Protein AF-B3WFY9-F1 (afdb_monomer)

Radius of gyration: 23.21 Å; Cα contacts (8 Å, |Δi|>4): 477; chains: 1; bounding box: 77×55×46 Å

Secondary structure (DSSP, 8-state):
-----SSSS-----------------GGG--TTTS-------TTSS--PPPEESS-S-HHHHTT--EEEEETTEEEEE---TT-PPPHHHHHHHHHHHHHHH-SGGGSS----TTBSEEEEEPTTEEE-SSSS-EEESSTT---EEEEEE-SSSEEEEEEEETTEEEEEEEEEE----STTS---TTS-TTS-HHHHHHHHHHHHHHHT-PSS-TT--TT-SEEEEEETTTTEEEEEEEETTTTEEEEEEE-TTT--EEEEE-TTGGG-S-BS-HHHHHHHTPPB-PPPPPPHHHHHHHHHHHHHHHT--SHHHHHHHHHHHHHHHTT-------

Organism: Caenorhabditis elegans (NCBI:txid6239)

pLDDT: mean 76.23, std 18.25, range [28.12, 96.38]

Structure (mmCIF, N/CA/C/O backbone):
data_AF-B3WFY9-F1
#
_entry.id   AF-B3WFY9-F1
#
loop_
_atom_site.group_PDB
_atom_site.id
_atom_site.type_symbol
_atom_site.label_atom_id
_atom_site.label_alt_id
_atom_site.label_comp_id
_atom_site.label_asym_id
_atom_site.label_entity_id
_atom_site.label_seq_id
_atom_site.pdbx_PDB_ins_code
_atom_site.Cartn_x
_atom_site.Cartn_y
_atom_site.Cartn_z
_atom_site.occupancy
_atom_site.B_iso_or_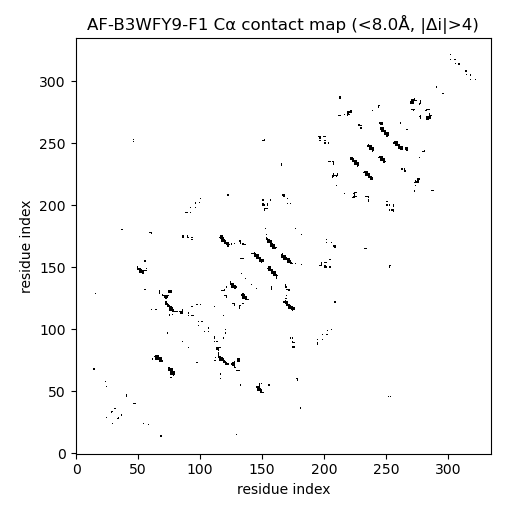equiv
_atom_site.auth_seq_id
_atom_site.auth_comp_id
_atom_site.auth_asym_id
_atom_site.auth_atom_id
_atom_site.pdbx_PDB_model_num
ATOM 1 N N . MET A 1 1 ? -26.262 4.291 -25.545 1.00 36.12 1 MET A N 1
ATOM 2 C CA . MET A 1 1 ? -25.121 3.423 -25.171 1.00 36.12 1 MET A CA 1
ATOM 3 C C . MET A 1 1 ? -23.844 4.271 -25.084 1.00 36.12 1 MET A C 1
ATOM 5 O O . MET A 1 1 ? -22.804 3.889 -25.598 1.00 36.12 1 MET A O 1
ATOM 9 N N . PHE A 1 2 ? -23.958 5.460 -24.477 1.00 28.12 2 PHE A N 1
ATOM 10 C CA . PHE A 1 2 ? -22.947 6.517 -24.453 1.00 28.12 2 PHE A CA 1
ATOM 11 C C . PHE A 1 2 ? -22.601 6.802 -22.991 1.00 28.12 2 PHE A C 1
ATOM 13 O O . PHE A 1 2 ? -23.249 7.613 -22.347 1.00 28.12 2 PHE A O 1
ATOM 20 N N . ALA A 1 3 ? -21.613 6.091 -22.471 1.00 33.78 3 ALA A N 1
ATOM 21 C CA . ALA A 1 3 ? -20.898 6.459 -21.259 1.00 33.78 3 ALA A CA 1
ATOM 22 C C . ALA A 1 3 ? -19.424 6.349 -21.642 1.00 33.78 3 ALA A C 1
ATOM 24 O O . ALA A 1 3 ? -18.921 5.236 -21.690 1.00 33.78 3 ALA A O 1
ATOM 25 N N . ASN A 1 4 ? -18.817 7.445 -22.122 1.00 35.72 4 ASN A N 1
ATOM 26 C CA . ASN A 1 4 ? -17.358 7.574 -22.326 1.00 35.72 4 ASN A CA 1
ATOM 27 C C . ASN A 1 4 ? -16.917 8.970 -22.827 1.00 35.72 4 ASN A C 1
ATOM 29 O O . ASN A 1 4 ? -15.974 9.086 -23.604 1.00 35.72 4 ASN A O 1
ATOM 33 N N . ILE A 1 5 ? -17.576 10.056 -22.404 1.00 36.31 5 ILE A N 1
ATOM 34 C CA . ILE A 1 5 ? -17.112 11.427 -22.707 1.00 36.31 5 ILE A CA 1
ATOM 35 C C . ILE A 1 5 ? -17.068 12.254 -21.419 1.00 36.31 5 ILE A C 1
ATOM 37 O O . ILE A 1 5 ? -17.664 13.309 -21.341 1.00 36.31 5 ILE A O 1
ATOM 41 N N . PHE A 1 6 ? -16.390 11.765 -20.381 1.00 37.00 6 PHE A N 1
ATOM 42 C CA . PHE A 1 6 ? -16.008 12.584 -19.222 1.00 37.00 6 PHE A CA 1
ATOM 43 C C . PHE A 1 6 ? -14.716 12.032 -18.614 1.00 37.00 6 PHE A C 1
ATOM 45 O O . PHE A 1 6 ? -14.731 11.429 -17.556 1.00 37.00 6 PHE A O 1
ATOM 52 N N . CYS A 1 7 ? -13.590 12.183 -19.322 1.00 38.31 7 CYS A N 1
ATOM 53 C CA . CYS A 1 7 ? -12.258 11.992 -18.719 1.00 38.31 7 CYS A CA 1
ATOM 54 C C . CYS A 1 7 ? -11.122 12.777 -19.405 1.00 38.31 7 CYS A C 1
ATOM 56 O O . CYS A 1 7 ? -9.962 12.572 -19.072 1.00 38.31 7 CYS A O 1
ATOM 58 N N . LEU A 1 8 ? -11.399 13.678 -20.362 1.00 36.19 8 LEU A N 1
ATOM 59 C CA . LEU A 1 8 ? -10.331 14.257 -21.198 1.00 36.19 8 LEU A CA 1
ATOM 60 C C . LEU A 1 8 ? -9.885 15.691 -20.871 1.00 36.19 8 LEU A C 1
ATOM 62 O O . LEU A 1 8 ? -8.912 16.137 -21.468 1.00 36.19 8 LEU A O 1
ATOM 66 N N . ASN A 1 9 ? -10.485 16.401 -19.906 1.00 35.44 9 ASN A N 1
ATOM 67 C CA . ASN A 1 9 ? -10.152 17.822 -19.681 1.00 35.44 9 ASN A CA 1
ATOM 68 C C . ASN A 1 9 ? -9.496 18.178 -18.333 1.00 35.44 9 ASN A C 1
ATOM 70 O O . ASN A 1 9 ? -9.193 19.348 -18.109 1.00 35.44 9 ASN A O 1
ATOM 74 N N . ALA A 1 10 ? -9.160 17.208 -17.476 1.00 40.28 10 ALA A N 1
ATOM 75 C CA . ALA A 1 10 ? -8.390 17.468 -16.249 1.00 40.28 10 ALA A CA 1
ATOM 76 C C . ALA A 1 10 ? -6.857 17.368 -16.436 1.00 40.28 10 ALA A C 1
ATOM 78 O O . ALA A 1 10 ? -6.104 17.355 -15.466 1.00 40.28 10 ALA A O 1
ATOM 79 N N . LEU A 1 11 ? -6.360 17.377 -17.682 1.00 39.94 11 LEU A N 1
ATOM 80 C CA . LEU A 1 11 ? -4.930 17.444 -18.014 1.00 39.94 11 LEU A CA 1
ATOM 81 C C . LEU A 1 11 ? -4.361 18.864 -17.822 1.00 39.94 11 LEU A C 1
ATOM 83 O O . LEU A 1 11 ? -3.716 19.427 -18.707 1.00 39.94 11 LEU A O 1
ATOM 87 N N . ARG A 1 12 ? -4.542 19.465 -16.641 1.00 41.78 12 ARG A N 1
ATOM 88 C CA . ARG A 1 12 ? -3.577 20.470 -16.187 1.00 41.78 12 ARG A CA 1
ATOM 89 C C . ARG A 1 12 ? -2.361 19.693 -15.713 1.00 41.78 12 ARG A C 1
ATOM 91 O O . ARG A 1 12 ? -2.287 19.298 -14.555 1.00 41.78 12 ARG A O 1
ATOM 98 N N . ASN A 1 13 ? -1.406 19.496 -16.622 1.00 41.59 13 ASN A N 1
ATOM 99 C CA . ASN A 1 13 ? -0.028 19.202 -16.255 1.00 41.59 13 ASN A CA 1
ATOM 100 C C . ASN A 1 13 ? 0.395 20.255 -15.225 1.00 41.59 13 ASN A C 1
ATOM 102 O O . ASN A 1 13 ? 0.769 21.373 -15.583 1.00 41.59 13 ASN A O 1
ATOM 106 N N . ARG A 1 14 ? 0.321 19.920 -13.935 1.00 45.03 14 ARG A N 1
ATOM 107 C CA . ARG A 1 14 ? 1.079 20.621 -12.907 1.00 45.03 14 ARG A CA 1
ATOM 108 C C . ARG A 1 14 ? 2.534 20.239 -13.150 1.00 45.03 14 ARG A C 1
ATOM 110 O O . ARG A 1 14 ? 3.086 19.391 -12.463 1.00 45.03 14 ARG A O 1
ATOM 117 N N . SER A 1 15 ? 3.163 20.839 -14.160 1.00 42.78 15 SER A N 1
ATOM 118 C CA . SER A 1 15 ? 4.618 20.906 -14.204 1.00 42.78 15 SER A CA 1
ATOM 119 C C . SER A 1 15 ? 5.026 21.900 -13.121 1.00 42.78 15 SER A C 1
ATOM 121 O O . SER A 1 15 ? 5.313 23.063 -13.404 1.00 42.78 15 SER A O 1
ATOM 123 N N . SER A 1 16 ? 4.966 21.487 -11.855 1.00 46.44 16 SER A N 1
ATOM 124 C CA . SER A 1 16 ? 5.662 22.220 -10.812 1.00 46.44 16 SER A CA 1
ATOM 125 C C . SER A 1 16 ? 7.148 22.016 -11.080 1.00 46.44 16 SER A C 1
ATOM 127 O O . SER A 1 16 ? 7.750 21.032 -10.659 1.00 46.44 16 SER A O 1
ATOM 129 N N . THR A 1 17 ? 7.753 22.948 -11.813 1.00 43.66 17 THR A N 1
ATOM 130 C CA . THR A 1 17 ? 9.192 23.205 -11.740 1.00 43.66 17 THR A CA 1
ATOM 131 C C . THR A 1 17 ? 9.470 23.815 -10.368 1.00 43.66 17 THR A C 1
ATOM 133 O O . THR A 1 17 ? 9.765 24.999 -10.236 1.00 43.66 17 THR A O 1
ATOM 136 N N . THR A 1 18 ? 9.235 23.048 -9.311 1.00 46.50 18 THR A N 1
ATOM 137 C CA . THR A 1 18 ? 9.684 23.391 -7.973 1.00 46.50 18 THR A CA 1
ATOM 138 C C . THR A 1 18 ? 11.017 22.697 -7.803 1.00 46.50 18 THR A C 1
ATOM 140 O O . THR A 1 18 ? 11.055 21.490 -7.583 1.00 46.50 18 THR A O 1
ATOM 143 N N . ASP A 1 19 ? 12.094 23.481 -7.876 1.00 45.09 19 ASP A N 1
ATOM 144 C CA . ASP A 1 19 ? 13.475 23.140 -7.491 1.00 45.09 19 ASP A CA 1
ATOM 145 C C . ASP A 1 19 ? 13.615 22.752 -6.001 1.00 45.09 19 ASP A C 1
ATOM 147 O O . ASP A 1 19 ? 14.680 22.873 -5.395 1.00 45.09 19 ASP A O 1
ATOM 151 N N . ALA A 1 20 ? 12.546 22.271 -5.371 1.00 46.03 20 ALA A N 1
ATOM 152 C CA . ALA A 1 20 ? 12.615 21.623 -4.082 1.00 46.03 20 ALA A CA 1
ATOM 153 C C . ALA A 1 20 ? 13.083 20.186 -4.324 1.00 46.03 20 ALA A C 1
ATOM 155 O O . ALA A 1 20 ? 12.296 19.241 -4.299 1.00 46.03 20 ALA A O 1
ATOM 156 N N . LEU A 1 21 ? 14.389 20.030 -4.574 1.00 47.47 21 LEU A N 1
ATOM 157 C CA . LEU A 1 21 ? 15.048 18.760 -4.298 1.00 47.47 21 LEU A CA 1
ATOM 158 C C . LEU A 1 21 ? 14.614 18.341 -2.893 1.00 47.47 21 LEU A C 1
ATOM 160 O O . LEU A 1 21 ? 14.612 19.183 -1.986 1.00 47.47 21 LEU A O 1
ATOM 164 N N . PRO A 1 22 ? 14.165 17.093 -2.725 1.00 48.94 22 PRO A N 1
ATOM 165 C CA . PRO A 1 22 ? 13.423 16.741 -1.539 1.00 48.94 22 PRO A CA 1
ATOM 166 C C . PRO A 1 22 ? 14.339 16.932 -0.307 1.00 48.94 22 PRO A C 1
ATOM 168 O O . PRO A 1 22 ? 15.566 16.945 -0.410 1.00 48.94 22 PRO A O 1
ATOM 171 N N . TYR A 1 23 ? 13.740 17.135 0.866 1.00 55.09 23 TYR A N 1
ATOM 172 C CA . TYR A 1 23 ? 14.432 17.287 2.152 1.00 55.09 23 TYR A CA 1
ATOM 173 C C . TYR A 1 23 ? 15.463 16.164 2.370 1.00 55.09 23 TYR A C 1
ATOM 175 O O . TYR A 1 23 ? 15.071 15.027 2.640 1.00 55.09 23 TYR A O 1
ATOM 183 N N . GLU A 1 24 ? 16.773 16.437 2.286 1.00 57.31 24 GLU A N 1
ATOM 184 C CA . GLU A 1 24 ? 17.739 15.460 2.802 1.00 57.31 24 GLU A CA 1
ATOM 185 C C . GLU A 1 24 ? 17.353 15.153 4.257 1.00 57.31 24 GLU A C 1
ATOM 187 O O . GLU A 1 24 ? 17.033 16.086 5.008 1.00 57.31 24 GLU A O 1
ATOM 192 N N . PRO A 1 25 ? 17.319 13.870 4.669 1.00 54.41 25 PRO A N 1
ATOM 193 C CA . PRO A 1 25 ? 17.009 13.553 6.051 1.00 54.41 25 PRO A CA 1
ATOM 194 C C . PRO A 1 25 ? 17.988 14.329 6.943 1.00 54.41 25 PRO A C 1
ATOM 196 O O . PRO A 1 25 ? 19.167 14.426 6.585 1.00 54.41 25 PRO A O 1
ATOM 199 N N . PRO A 1 26 ? 17.534 14.887 8.081 1.00 53.31 26 PRO A N 1
ATOM 200 C CA . PRO A 1 26 ? 18.401 15.615 8.997 1.00 53.31 26 PRO A CA 1
ATOM 201 C C . PRO A 1 26 ? 19.708 14.851 9.212 1.00 53.31 26 PRO A C 1
ATOM 203 O O . PRO A 1 26 ? 19.678 13.643 9.452 1.00 53.31 26 PRO A O 1
ATOM 206 N N . VAL A 1 27 ? 20.852 15.535 9.113 1.00 54.28 27 VAL A N 1
ATOM 207 C CA . VAL A 1 27 ? 22.190 14.914 9.185 1.00 54.28 27 VAL A CA 1
ATOM 208 C C . VAL A 1 27 ? 22.332 14.022 10.428 1.00 54.28 27 VAL A C 1
ATOM 210 O O . VAL A 1 27 ? 22.946 12.960 10.359 1.00 54.28 27 VAL A O 1
ATOM 213 N N . GLU A 1 28 ? 21.674 14.382 11.532 1.00 46.97 28 GLU A N 1
ATOM 214 C CA . GLU A 1 28 ? 21.627 13.605 12.778 1.00 46.97 28 GLU A CA 1
ATOM 215 C C . GLU A 1 28 ? 20.960 12.223 12.631 1.00 46.97 28 GLU A C 1
ATOM 217 O O . GLU A 1 28 ? 21.355 11.264 13.294 1.00 46.97 28 GLU A O 1
ATOM 222 N N . LEU A 1 29 ? 19.992 12.088 11.722 1.00 43.03 29 LEU A N 1
ATOM 223 C CA . LEU A 1 29 ? 19.344 10.823 11.372 1.00 43.03 29 LEU A CA 1
ATOM 224 C C . LEU A 1 29 ? 20.080 10.075 10.260 1.00 43.03 29 LEU A C 1
ATOM 226 O O . LEU A 1 29 ? 19.827 8.890 10.092 1.00 43.03 29 LEU A O 1
ATOM 230 N N . SER A 1 30 ? 20.986 10.732 9.525 1.00 36.72 30 SER A N 1
ATOM 231 C CA . SER A 1 30 ? 21.800 10.133 8.453 1.00 36.72 30 SER A CA 1
ATOM 232 C C . SER A 1 30 ? 22.951 9.259 8.956 1.00 36.72 30 SER A C 1
ATOM 234 O O . SER A 1 30 ? 23.685 8.685 8.146 1.00 36.72 30 SER A O 1
ATOM 236 N N . ASN A 1 31 ? 23.121 9.133 10.280 1.00 38.34 31 ASN A N 1
ATOM 237 C CA . ASN A 1 31 ? 24.009 8.128 10.845 1.00 38.34 31 ASN A CA 1
ATOM 238 C C . ASN A 1 31 ? 23.591 6.777 10.262 1.00 38.34 31 ASN A C 1
ATOM 240 O O . ASN A 1 31 ? 22.574 6.203 10.639 1.00 38.34 31 ASN A O 1
ATOM 244 N N . LYS A 1 32 ? 24.392 6.272 9.320 1.00 42.69 32 LYS A N 1
ATOM 245 C CA . LYS A 1 32 ? 24.146 5.051 8.534 1.00 42.69 32 LYS A CA 1
ATOM 246 C C . LYS A 1 32 ? 23.865 3.807 9.391 1.00 42.69 32 LYS A C 1
ATOM 248 O O . LYS A 1 32 ? 23.471 2.773 8.869 1.00 42.69 32 LYS A O 1
ATOM 253 N N . ALA A 1 33 ? 24.104 3.894 10.699 1.00 36.50 33 ALA A N 1
ATOM 254 C CA . ALA A 1 33 ? 23.760 2.879 11.681 1.00 36.50 33 ALA A CA 1
ATOM 255 C C . ALA A 1 33 ? 22.279 2.918 12.124 1.00 36.50 33 ALA A C 1
ATOM 257 O O . ALA A 1 33 ? 21.711 1.857 12.367 1.00 36.50 33 ALA A O 1
ATOM 258 N N . SER A 1 34 ? 21.650 4.099 12.235 1.00 37.12 34 SER A N 1
ATOM 259 C CA . SER A 1 34 ? 20.241 4.251 12.644 1.00 37.12 34 SER A CA 1
ATOM 260 C C . SER A 1 34 ? 19.276 4.212 11.462 1.00 37.12 34 SER A C 1
ATOM 262 O O . SER A 1 34 ? 18.177 3.669 11.596 1.00 37.12 34 SER A O 1
ATOM 264 N N . GLN A 1 35 ? 19.704 4.679 10.282 1.00 39.03 35 GLN A N 1
ATOM 265 C CA . GLN A 1 35 ? 19.072 4.294 9.018 1.00 39.03 35 GLN A CA 1
ATOM 266 C C . GLN A 1 35 ? 19.515 2.877 8.728 1.00 39.03 35 GLN A C 1
ATOM 268 O O . GLN A 1 35 ? 20.416 2.680 7.922 1.00 39.03 35 GLN A O 1
ATOM 273 N N . THR A 1 36 ? 18.956 1.939 9.504 1.00 36.69 36 THR A N 1
ATOM 274 C CA . THR A 1 36 ? 19.092 0.484 9.419 1.00 36.69 36 THR A CA 1
ATOM 275 C C . THR A 1 36 ? 19.863 0.166 8.159 1.00 36.69 36 THR A C 1
ATOM 277 O O . THR A 1 36 ? 19.272 0.233 7.091 1.00 36.69 36 THR A O 1
ATOM 280 N N . GLN A 1 37 ? 21.152 -0.177 8.194 1.00 35.41 37 GLN A N 1
ATOM 281 C CA . GLN A 1 37 ? 21.604 -1.076 7.136 1.00 35.41 37 GLN A CA 1
ATOM 282 C C . GLN A 1 37 ? 20.505 -2.139 7.071 1.00 35.41 37 GLN A C 1
ATOM 284 O O . GLN A 1 37 ? 19.960 -2.513 8.123 1.00 35.41 37 GLN A O 1
ATOM 289 N N . ILE A 1 38 ? 20.094 -2.587 5.888 1.00 39.50 38 ILE A N 1
ATOM 290 C CA . ILE A 1 38 ? 19.457 -3.894 5.871 1.00 39.50 38 ILE A CA 1
ATOM 291 C C . ILE A 1 38 ? 20.606 -4.827 6.290 1.00 39.50 38 ILE A C 1
ATOM 293 O O . ILE A 1 38 ? 21.222 -5.487 5.465 1.00 39.50 38 ILE A O 1
ATOM 297 N N . ILE A 1 39 ? 20.959 -4.834 7.588 1.00 36.03 39 ILE A N 1
ATOM 298 C CA . ILE A 1 39 ? 21.399 -6.004 8.301 1.00 36.03 39 ILE A CA 1
ATOM 299 C C . ILE A 1 39 ? 20.206 -6.871 8.018 1.00 36.03 39 ILE A C 1
ATOM 301 O O . ILE A 1 39 ? 19.168 -6.726 8.660 1.00 36.03 39 ILE A O 1
ATOM 305 N N . MET A 1 40 ? 20.293 -7.590 6.899 1.00 40.41 40 MET A N 1
ATOM 306 C CA . MET A 1 40 ? 19.345 -8.599 6.516 1.00 40.41 40 MET A CA 1
ATOM 307 C C . MET A 1 40 ? 19.146 -9.349 7.798 1.00 40.41 40 MET A C 1
ATOM 309 O O . MET A 1 40 ? 20.100 -9.955 8.292 1.00 40.41 40 MET A O 1
ATOM 313 N N . ILE A 1 41 ? 17.970 -9.110 8.380 1.00 40.69 41 ILE A N 1
ATOM 314 C CA . ILE A 1 41 ? 17.598 -9.507 9.726 1.00 40.69 41 ILE A CA 1
ATOM 315 C C . ILE A 1 41 ? 18.167 -10.897 9.871 1.00 40.69 41 ILE A C 1
ATOM 317 O O . ILE A 1 41 ? 17.870 -11.734 9.010 1.00 40.69 41 ILE A O 1
ATOM 321 N N . ASN A 1 42 ? 19.132 -11.047 10.786 1.00 40.56 42 ASN A N 1
ATOM 322 C CA . ASN A 1 42 ? 20.036 -12.194 10.833 1.00 40.56 42 ASN A CA 1
ATOM 323 C C . ASN A 1 42 ? 19.259 -13.466 10.465 1.00 40.56 42 ASN A C 1
ATOM 325 O O . ASN A 1 42 ? 18.160 -13.650 10.978 1.00 40.56 42 ASN A O 1
ATOM 329 N N . ALA A 1 43 ? 19.764 -14.290 9.539 1.00 45.19 43 ALA A N 1
ATOM 330 C CA . ALA A 1 43 ? 19.019 -15.416 8.958 1.00 45.19 43 ALA A CA 1
ATOM 331 C C . ALA A 1 43 ? 18.376 -16.352 9.991 1.00 45.19 43 ALA A C 1
ATOM 333 O O . ALA A 1 43 ? 17.388 -17.014 9.692 1.00 45.19 43 ALA A O 1
ATOM 334 N N . GLU A 1 44 ? 18.925 -16.360 11.199 1.00 53.03 44 GLU A N 1
ATOM 335 C CA . GLU A 1 44 ? 18.485 -17.149 12.340 1.00 53.03 44 GLU A CA 1
ATOM 336 C C . GLU A 1 44 ? 17.290 -16.553 13.102 1.00 53.03 44 GLU A C 1
ATOM 338 O O . GLU A 1 44 ? 16.645 -17.261 13.873 1.00 53.03 44 GLU A O 1
ATOM 343 N N . LYS A 1 45 ? 16.976 -15.264 12.926 1.00 49.59 45 LYS A N 1
ATOM 344 C CA . LYS A 1 45 ? 15.883 -14.614 13.649 1.00 49.59 45 LYS A CA 1
ATOM 345 C C . LYS A 1 45 ? 14.551 -14.789 12.911 1.00 49.59 45 LYS A C 1
ATOM 347 O O . LYS A 1 45 ? 14.453 -14.433 11.733 1.00 49.59 45 LYS A O 1
ATOM 352 N N . PRO A 1 46 ? 13.504 -15.289 13.590 1.00 54.41 46 PRO A N 1
ATOM 353 C CA . PRO A 1 46 ? 12.171 -15.368 13.017 1.00 54.41 46 PRO A CA 1
ATOM 354 C C . PRO A 1 46 ? 11.627 -13.945 12.857 1.00 54.41 46 PRO A C 1
ATOM 356 O O . PRO A 1 46 ? 11.283 -13.338 13.856 1.00 54.41 46 PRO A O 1
ATOM 359 N N . HIS A 1 47 ? 11.599 -13.449 11.613 1.00 57.66 47 HIS A N 1
ATOM 360 C CA . HIS A 1 47 ? 10.905 -12.239 11.132 1.00 57.66 47 HIS A CA 1
ATOM 361 C C . HIS A 1 47 ? 11.068 -10.961 11.991 1.00 57.66 47 HIS A C 1
ATOM 363 O O . HIS A 1 47 ? 10.563 -10.869 13.103 1.00 57.66 47 HIS A O 1
ATOM 369 N N . GLU A 1 48 ? 11.710 -9.919 11.454 1.00 59.22 48 GLU A N 1
ATOM 370 C CA . GLU A 1 48 ? 11.586 -8.567 12.024 1.00 59.22 48 GLU A CA 1
ATOM 371 C C . GLU A 1 48 ? 10.767 -7.712 11.040 1.00 59.22 48 GLU A C 1
ATOM 373 O O . GLU A 1 48 ? 11.118 -7.586 9.864 1.00 59.22 48 GLU A O 1
ATOM 378 N N . GLU A 1 49 ? 9.647 -7.154 11.511 1.00 67.19 49 GLU A N 1
ATOM 379 C CA . GLU A 1 49 ? 8.942 -6.078 10.808 1.00 67.19 49 GLU A CA 1
ATOM 380 C C . GLU A 1 49 ? 9.908 -4.901 10.616 1.00 67.19 49 GLU A C 1
ATOM 382 O O . GLU A 1 49 ? 10.698 -4.575 11.510 1.00 67.19 49 GLU A O 1
ATOM 387 N N . HIS A 1 50 ? 9.863 -4.248 9.453 1.00 73.38 50 HIS A N 1
ATOM 388 C CA . HIS A 1 50 ? 10.645 -3.032 9.274 1.00 73.38 50 HIS A CA 1
ATOM 389 C C . HIS A 1 50 ? 10.091 -1.926 10.182 1.00 73.38 50 HIS A C 1
ATOM 391 O O . HIS A 1 50 ? 8.879 -1.814 10.367 1.00 73.38 50 HIS A O 1
ATOM 397 N N . PRO A 1 51 ? 10.953 -1.078 10.763 1.00 78.31 51 PRO A N 1
ATOM 398 C CA . PRO A 1 51 ? 10.476 0.029 11.572 1.00 78.31 51 PRO A CA 1
ATOM 399 C C . PRO A 1 51 ? 9.711 1.036 10.705 1.00 78.31 51 PRO A C 1
ATOM 401 O O . PRO A 1 51 ? 10.058 1.273 9.545 1.00 78.31 51 PRO A O 1
ATOM 404 N N . VAL A 1 52 ? 8.703 1.675 11.297 1.00 82.81 52 VAL A N 1
ATOM 405 C CA . VAL A 1 52 ? 8.059 2.854 10.709 1.00 82.81 52 VAL A CA 1
ATOM 406 C C . VAL A 1 52 ? 9.036 4.028 10.782 1.00 82.81 52 VAL A C 1
ATOM 408 O O . VAL A 1 52 ? 9.588 4.329 11.841 1.00 82.81 52 VAL A O 1
ATOM 411 N N . LEU A 1 53 ? 9.258 4.685 9.647 1.00 86.19 53 LEU A N 1
ATOM 412 C CA . LEU A 1 53 ? 10.209 5.777 9.471 1.00 86.19 53 LEU A CA 1
ATOM 413 C C . LEU A 1 53 ? 9.487 7.121 9.338 1.00 86.19 53 LEU A C 1
ATOM 415 O O . LEU A 1 53 ? 8.367 7.199 8.831 1.00 86.19 53 LEU A O 1
ATOM 419 N N . GLY A 1 54 ? 10.166 8.195 9.744 1.00 82.06 54 GLY A N 1
ATOM 420 C CA . GLY A 1 54 ? 9.716 9.575 9.518 1.00 82.06 54 GLY A CA 1
ATOM 421 C C . GLY A 1 54 ? 10.081 10.141 8.139 1.00 82.06 54 GLY A C 1
ATOM 422 O O . GLY A 1 54 ? 9.709 11.267 7.835 1.00 82.06 54 GLY A O 1
ATOM 423 N N . TYR A 1 55 ? 10.821 9.394 7.314 1.00 83.12 55 TYR A N 1
ATOM 424 C CA . TYR A 1 55 ? 11.242 9.794 5.966 1.00 83.12 55 TYR A CA 1
ATOM 425 C C . TYR A 1 55 ? 11.316 8.576 5.025 1.00 83.12 55 TYR A C 1
ATOM 427 O O . TYR A 1 55 ? 11.491 7.447 5.506 1.00 83.12 55 TYR A O 1
ATOM 435 N N . PRO A 1 56 ? 11.198 8.776 3.696 1.00 83.62 56 PRO A N 1
ATOM 436 C CA . PRO A 1 56 ? 11.335 7.705 2.717 1.00 83.62 56 PRO A CA 1
ATOM 437 C C . PRO A 1 56 ? 12.723 7.083 2.769 1.00 83.62 56 PRO A C 1
ATOM 439 O O . PRO A 1 56 ? 13.727 7.766 2.974 1.00 83.62 56 PRO A O 1
ATOM 442 N N . ARG A 1 57 ? 12.799 5.775 2.533 1.00 77.75 57 ARG A N 1
ATOM 443 C CA . ARG A 1 57 ? 14.069 5.055 2.655 1.00 77.75 57 ARG A CA 1
ATOM 444 C C . ARG A 1 57 ? 14.924 5.159 1.397 1.00 77.75 57 ARG A C 1
ATOM 446 O O . ARG A 1 57 ? 16.144 5.240 1.475 1.00 77.75 57 ARG A O 1
ATOM 453 N N . PHE A 1 58 ? 14.293 5.191 0.231 1.00 78.12 58 PHE A N 1
ATOM 454 C CA . PHE A 1 58 ? 14.970 5.107 -1.062 1.00 78.12 58 PHE A CA 1
ATOM 455 C C . PHE A 1 58 ? 15.491 6.451 -1.574 1.00 78.12 58 PHE A C 1
ATOM 457 O O . PHE A 1 58 ? 15.461 6.747 -2.770 1.00 78.12 58 PHE A O 1
ATOM 464 N N . TRP A 1 59 ? 16.009 7.266 -0.662 1.00 70.69 59 TRP A N 1
ATOM 465 C CA . TRP A 1 59 ? 16.550 8.576 -0.980 1.00 70.69 59 TRP A CA 1
ATOM 466 C C . TRP A 1 59 ? 17.622 8.580 -2.075 1.00 70.69 59 TRP A C 1
ATOM 468 O O . TRP A 1 59 ? 17.559 9.430 -2.965 1.00 70.69 59 TRP A O 1
ATOM 478 N N . PRO A 1 60 ? 18.585 7.634 -2.092 1.00 72.69 60 PRO A N 1
ATOM 479 C CA . PRO A 1 60 ? 19.600 7.619 -3.140 1.00 72.69 60 PRO A CA 1
ATOM 480 C C . PRO A 1 60 ? 19.000 7.435 -4.538 1.00 72.69 60 PRO A C 1
ATOM 482 O O . PRO A 1 60 ? 19.525 7.983 -5.501 1.00 72.69 60 PRO A O 1
ATOM 485 N N . ILE A 1 61 ? 17.879 6.714 -4.650 1.00 71.69 61 ILE A N 1
ATOM 486 C CA . ILE A 1 61 ? 17.169 6.530 -5.921 1.00 71.69 61 ILE A CA 1
ATOM 487 C C . ILE A 1 61 ? 16.490 7.838 -6.326 1.00 71.69 61 ILE A C 1
ATOM 489 O O . ILE A 1 61 ? 16.609 8.241 -7.482 1.00 71.69 61 ILE A O 1
ATOM 493 N N . LEU A 1 62 ? 15.878 8.557 -5.379 1.00 73.88 62 LEU A N 1
ATOM 494 C CA . LEU A 1 62 ? 15.318 9.889 -5.633 1.00 73.88 62 LEU A CA 1
ATOM 495 C C . LEU A 1 62 ? 16.371 10.885 -6.118 1.00 73.88 62 LEU A C 1
ATOM 497 O O . LEU A 1 62 ? 16.082 11.674 -7.006 1.00 73.88 62 LEU A O 1
ATOM 501 N N . LYS A 1 63 ? 17.616 10.800 -5.631 1.00 78.31 63 LYS A N 1
A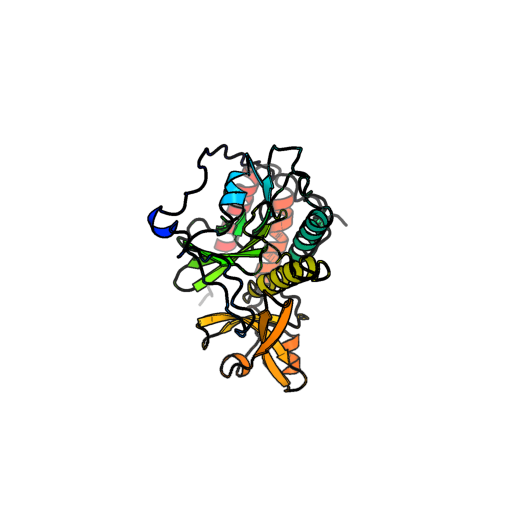TOM 502 C CA . LYS A 1 63 ? 18.722 11.629 -6.147 1.00 78.31 63 LYS A CA 1
ATOM 503 C C . LYS A 1 63 ? 19.048 11.371 -7.622 1.00 78.31 63 LYS A C 1
ATOM 505 O O . LYS A 1 63 ? 19.663 12.219 -8.258 1.00 78.31 63 LYS A O 1
ATOM 510 N N . THR A 1 64 ? 18.678 10.208 -8.164 1.00 80.88 64 THR A N 1
ATOM 511 C CA . THR A 1 64 ? 18.844 9.895 -9.596 1.00 80.88 64 THR A CA 1
ATOM 512 C C . THR A 1 64 ? 17.643 10.300 -10.450 1.00 80.88 64 THR A C 1
ATOM 514 O O . THR A 1 64 ? 17.738 10.282 -11.683 1.00 80.88 64 THR A O 1
ATOM 517 N N . ALA A 1 65 ? 16.520 10.649 -9.811 1.00 86.69 65 ALA A N 1
ATOM 518 C CA . ALA A 1 65 ? 15.363 11.198 -10.492 1.00 86.69 65 ALA A CA 1
ATOM 519 C C . ALA A 1 65 ? 15.687 12.619 -10.957 1.00 86.69 65 ALA A C 1
ATOM 521 O O . ALA A 1 65 ? 16.130 13.456 -10.177 1.00 86.69 65 ALA A O 1
ATOM 522 N N . THR A 1 66 ? 15.459 12.887 -12.234 1.00 87.12 66 THR A N 1
ATOM 523 C CA . THR A 1 66 ? 15.611 14.220 -12.827 1.00 87.12 66 THR A CA 1
ATOM 524 C C . THR A 1 66 ? 14.263 14.884 -13.066 1.00 87.12 66 THR A C 1
ATOM 526 O O . THR A 1 66 ? 14.189 16.100 -13.207 1.00 87.12 66 THR A O 1
ATOM 529 N N . ARG A 1 67 ? 13.183 14.095 -13.120 1.00 91.44 67 ARG A N 1
ATOM 530 C CA . ARG A 1 67 ? 11.837 14.586 -13.401 1.00 91.44 67 ARG A CA 1
ATOM 531 C C . ARG A 1 67 ? 10.786 13.772 -12.661 1.00 91.44 67 ARG A C 1
ATOM 533 O O . ARG A 1 67 ? 10.825 12.544 -12.697 1.00 91.44 67 ARG A O 1
ATOM 540 N N . TRP A 1 68 ? 9.802 14.462 -12.101 1.00 92.94 68 TRP A N 1
ATOM 541 C CA . TRP A 1 68 ? 8.564 13.877 -11.600 1.00 92.94 68 TRP A CA 1
ATOM 542 C C . TRP A 1 68 ? 7.436 14.062 -12.619 1.00 92.94 68 TRP A C 1
ATOM 544 O O . TRP A 1 68 ? 7.334 15.108 -13.263 1.00 92.94 68 TRP A O 1
ATOM 554 N N . MET A 1 69 ? 6.599 13.041 -12.788 1.00 92.06 69 MET A N 1
ATOM 555 C CA . MET A 1 69 ? 5.365 13.118 -13.569 1.00 92.06 69 MET A CA 1
ATOM 556 C C . MET A 1 69 ? 4.237 12.476 -12.780 1.00 92.06 69 MET A C 1
ATOM 558 O O . MET A 1 69 ? 4.350 11.312 -12.416 1.00 92.06 69 MET A O 1
ATOM 562 N N . ALA A 1 70 ? 3.152 13.207 -12.559 1.00 91.75 70 ALA A N 1
ATOM 563 C CA . ALA A 1 70 ? 1.961 12.707 -11.888 1.00 91.75 70 ALA A CA 1
ATOM 564 C C . ALA A 1 70 ? 0.721 12.912 -12.759 1.00 91.75 70 ALA A C 1
ATOM 566 O O . ALA A 1 70 ? 0.566 13.931 -13.431 1.00 91.75 70 ALA A O 1
ATOM 567 N N . HIS A 1 71 ? -0.162 11.925 -12.707 1.00 89.38 71 HIS A N 1
ATOM 568 C CA . HIS A 1 71 ? -1.460 11.869 -13.351 1.00 89.38 71 HIS A CA 1
ATOM 569 C C . HIS A 1 71 ? -2.473 11.430 -12.289 1.00 89.38 71 HIS A C 1
ATOM 571 O O . HIS A 1 71 ? -2.748 10.239 -12.130 1.00 89.38 71 HIS A O 1
ATOM 577 N N . GLU A 1 72 ? -2.988 12.407 -11.541 1.00 89.44 72 GLU A N 1
ATOM 578 C CA . GLU A 1 72 ? -3.933 12.208 -10.435 1.00 89.44 72 GLU A CA 1
ATOM 579 C C . GLU A 1 72 ? -3.383 11.255 -9.363 1.00 89.44 72 GLU A C 1
ATOM 581 O O . GLU A 1 72 ? -2.561 11.655 -8.540 1.00 89.44 72 GLU A O 1
ATOM 586 N N . ILE A 1 73 ? -3.814 9.993 -9.380 1.00 92.38 73 ILE A N 1
ATOM 587 C CA . ILE A 1 73 ? -3.437 8.980 -8.396 1.00 92.38 73 ILE A CA 1
ATOM 588 C C . ILE A 1 73 ? -2.156 8.227 -8.758 1.00 92.38 73 ILE A C 1
ATOM 590 O O . ILE A 1 73 ? -1.608 7.540 -7.905 1.00 92.38 73 ILE A O 1
ATOM 594 N N . VAL A 1 74 ? -1.651 8.330 -9.990 1.00 94.44 74 VAL A N 1
ATOM 595 C CA . VAL A 1 74 ? -0.415 7.643 -10.401 1.00 94.44 74 VAL A CA 1
ATOM 596 C C . VAL A 1 74 ? 0.702 8.654 -10.606 1.00 94.44 74 VAL A C 1
ATOM 598 O O . VAL A 1 74 ? 0.499 9.675 -11.255 1.00 94.44 74 VAL A O 1
ATOM 601 N N . GLY A 1 75 ? 1.905 8.357 -10.120 1.00 95.25 75 GLY A N 1
ATOM 602 C CA . GLY A 1 75 ? 3.079 9.178 -10.394 1.00 95.25 75 GLY A CA 1
ATOM 603 C C . GLY A 1 75 ? 4.374 8.393 -10.582 1.00 95.25 75 GLY A C 1
ATOM 604 O O . GLY A 1 75 ? 4.513 7.252 -10.142 1.00 95.25 75 GLY A O 1
ATOM 605 N N . PHE A 1 76 ? 5.330 9.016 -11.263 1.00 93.31 76 PHE A N 1
ATOM 606 C CA . PHE A 1 76 ? 6.578 8.416 -11.719 1.00 93.31 76 PHE A CA 1
ATOM 607 C C . PHE A 1 76 ? 7.745 9.364 -11.479 1.00 93.31 76 PHE A C 1
ATOM 609 O O . PHE A 1 76 ? 7.781 10.463 -12.042 1.00 93.31 76 PHE A O 1
ATOM 616 N N . ASN A 1 77 ? 8.756 8.918 -10.733 1.00 92.38 77 ASN A N 1
ATOM 617 C CA . ASN A 1 77 ? 10.068 9.537 -10.857 1.00 92.38 77 ASN A CA 1
ATOM 618 C C . ASN A 1 77 ? 10.782 8.943 -12.059 1.00 92.38 77 ASN A C 1
ATOM 620 O O . ASN A 1 77 ? 10.809 7.730 -12.245 1.00 92.38 77 ASN A O 1
ATOM 624 N N . CYS A 1 78 ? 11.362 9.812 -12.874 1.00 91.06 78 CYS A N 1
ATOM 625 C CA . CYS A 1 78 ? 12.042 9.469 -14.109 1.00 91.06 78 CYS A CA 1
ATOM 626 C C . CYS A 1 78 ? 13.484 9.956 -14.080 1.00 91.06 78 CYS A C 1
ATOM 628 O O . CYS A 1 78 ? 13.790 10.979 -13.468 1.00 91.06 78 CYS A O 1
ATOM 630 N N . THR A 1 79 ? 14.361 9.244 -14.780 1.00 87.75 79 THR A N 1
ATOM 631 C CA . THR A 1 79 ? 15.763 9.631 -14.961 1.00 87.75 79 THR A CA 1
ATOM 632 C C . THR A 1 79 ? 16.040 9.992 -16.418 1.00 87.75 79 THR A C 1
ATOM 634 O O . THR A 1 79 ? 15.503 9.380 -17.337 1.00 87.75 79 THR A O 1
ATOM 637 N N . GLU A 1 80 ? 16.877 10.993 -16.661 1.00 85.06 80 GLU A N 1
ATOM 638 C CA . GLU A 1 80 ? 17.348 11.321 -18.014 1.00 85.06 80 GLU A CA 1
ATOM 639 C C . GLU A 1 80 ? 18.471 10.403 -18.490 1.00 85.06 80 GLU A C 1
ATOM 641 O O . GLU A 1 80 ? 18.792 10.413 -19.673 1.00 85.06 80 GLU A O 1
ATOM 646 N N . ASN A 1 81 ? 19.068 9.600 -17.605 1.00 81.00 81 ASN A N 1
ATOM 647 C CA . ASN A 1 81 ? 20.170 8.724 -17.975 1.00 81.00 81 ASN A CA 1
ATOM 648 C C . ASN A 1 81 ? 19.673 7.589 -18.900 1.00 81.00 81 ASN A C 1
ATOM 650 O O . ASN A 1 81 ? 18.988 6.680 -18.425 1.00 81.00 81 ASN A O 1
ATOM 654 N N . PRO A 1 82 ? 20.039 7.580 -20.197 1.00 63.78 82 PRO A N 1
ATOM 655 C CA . PRO A 1 82 ? 19.563 6.569 -21.139 1.00 63.78 82 PRO A CA 1
ATOM 656 C C . PRO A 1 82 ? 20.253 5.212 -20.941 1.00 63.78 82 PRO A C 1
ATOM 658 O O . PRO A 1 82 ? 19.732 4.184 -21.360 1.00 63.78 82 PRO A O 1
ATOM 661 N N . MET A 1 83 ? 21.413 5.181 -20.274 1.00 61.75 83 MET A N 1
ATOM 662 C CA . MET A 1 83 ? 22.231 3.972 -20.069 1.00 61.75 83 MET A CA 1
ATOM 663 C C . MET A 1 83 ? 21.740 3.111 -18.902 1.00 61.75 83 MET A C 1
ATOM 665 O O . MET A 1 83 ? 22.441 2.231 -18.406 1.00 61.75 83 MET A O 1
ATOM 669 N N . ALA A 1 84 ? 20.537 3.391 -18.429 1.00 66.75 84 ALA A N 1
ATOM 670 C CA . ALA A 1 84 ? 20.021 2.948 -17.156 1.00 66.75 84 ALA A CA 1
ATOM 671 C C . ALA A 1 84 ? 18.704 2.165 -17.339 1.00 66.75 84 ALA A C 1
ATOM 673 O O . ALA A 1 84 ? 17.727 2.470 -16.651 1.00 66.75 84 ALA A O 1
ATOM 674 N N . PRO A 1 85 ? 18.641 1.186 -18.273 1.00 70.25 85 PRO A N 1
ATOM 675 C CA . PRO A 1 85 ? 17.384 0.549 -18.626 1.00 70.25 85 PRO A CA 1
ATOM 676 C C . PRO A 1 85 ? 16.781 -0.145 -17.408 1.00 70.25 85 PRO A C 1
ATOM 678 O O . PRO A 1 85 ? 17.455 -0.867 -16.668 1.00 70.25 85 PRO A O 1
ATOM 681 N N . VAL A 1 86 ? 15.491 0.093 -17.215 1.00 78.88 86 VAL A N 1
ATOM 682 C CA . VAL A 1 86 ? 14.666 -0.644 -16.265 1.00 78.88 86 VAL A CA 1
ATOM 683 C C . VAL A 1 86 ? 14.563 -2.090 -16.758 1.00 78.88 86 VAL A C 1
ATOM 685 O O . VAL A 1 86 ? 14.293 -2.296 -17.946 1.00 78.88 86 VAL A O 1
ATOM 688 N N . PRO A 1 87 ? 14.781 -3.104 -15.902 1.00 84.00 87 PRO A N 1
ATOM 689 C CA . PRO A 1 87 ? 14.561 -4.490 -16.292 1.00 84.00 87 PRO A CA 1
ATOM 690 C C . PRO A 1 87 ? 13.137 -4.693 -16.825 1.00 84.00 87 PRO A C 1
ATOM 692 O O . PRO A 1 87 ? 12.172 -4.185 -16.258 1.00 84.00 87 PRO A O 1
ATOM 695 N N . ALA A 1 88 ? 12.985 -5.460 -17.907 1.00 86.69 88 ALA A N 1
ATOM 696 C CA . ALA A 1 88 ? 11.678 -5.678 -18.534 1.00 86.69 88 ALA A CA 1
ATOM 697 C C . ALA A 1 88 ? 10.645 -6.291 -17.566 1.00 86.69 88 ALA A C 1
ATOM 699 O O . ALA A 1 88 ? 9.457 -5.990 -17.658 1.00 86.69 88 ALA A O 1
ATOM 700 N N . GLU A 1 89 ? 11.099 -7.118 -16.621 1.00 88.06 89 GLU A N 1
ATOM 701 C CA . GLU A 1 89 ? 10.261 -7.710 -15.572 1.00 88.06 89 GLU A CA 1
ATOM 702 C C . GLU A 1 89 ? 9.704 -6.657 -14.609 1.00 88.06 89 GLU A C 1
ATOM 704 O O . GLU A 1 89 ? 8.523 -6.705 -14.282 1.00 88.06 89 GLU A O 1
ATOM 709 N N . ASP A 1 90 ? 10.518 -5.675 -14.216 1.00 89.12 90 ASP A N 1
ATOM 710 C CA . ASP A 1 90 ? 10.084 -4.572 -13.355 1.00 89.12 90 ASP A CA 1
ATOM 711 C C . ASP A 1 90 ? 9.116 -3.639 -14.089 1.00 89.12 90 ASP A C 1
ATOM 713 O O . ASP A 1 90 ? 8.120 -3.185 -13.525 1.00 89.12 90 ASP A O 1
ATOM 717 N N . TYR A 1 91 ? 9.367 -3.396 -15.378 1.00 89.38 91 TYR A N 1
ATOM 718 C CA . TYR A 1 91 ? 8.441 -2.657 -16.233 1.00 89.38 91 TYR A CA 1
ATOM 719 C C . TYR A 1 91 ? 7.078 -3.348 -16.326 1.00 89.38 91 TYR A C 1
ATOM 721 O O . TYR A 1 91 ? 6.039 -2.710 -16.151 1.00 89.38 91 TYR A O 1
ATOM 729 N N . LYS A 1 92 ? 7.083 -4.666 -16.551 1.00 91.25 92 LYS A N 1
ATOM 730 C CA . LYS A 1 92 ? 5.868 -5.479 -16.596 1.00 91.25 92 LYS A CA 1
ATOM 731 C C . LYS A 1 92 ? 5.139 -5.477 -15.252 1.00 91.25 92 LYS A C 1
ATOM 733 O O . LYS A 1 92 ? 3.935 -5.241 -15.237 1.00 91.25 92 LYS A O 1
ATOM 738 N N . LEU A 1 93 ? 5.852 -5.691 -14.143 1.00 92.19 93 LEU A N 1
ATOM 739 C CA . LEU A 1 93 ? 5.252 -5.672 -12.811 1.00 92.19 93 LEU A CA 1
ATOM 740 C C . LEU A 1 93 ? 4.639 -4.300 -12.512 1.00 92.19 93 LEU A C 1
ATOM 742 O O . LEU A 1 93 ? 3.506 -4.246 -12.058 1.00 92.19 93 LEU A O 1
ATOM 746 N N . GLY A 1 94 ? 5.316 -3.194 -12.833 1.00 92.88 94 GLY A N 1
ATOM 747 C CA . GLY A 1 94 ? 4.753 -1.852 -12.662 1.00 92.88 94 GLY A CA 1
ATOM 748 C C . GLY A 1 94 ? 3.381 -1.695 -13.330 1.00 92.88 94 GLY A C 1
ATOM 749 O O . GLY A 1 94 ? 2.454 -1.176 -12.712 1.00 92.88 94 GLY A O 1
ATOM 750 N N . HIS A 1 95 ? 3.228 -2.197 -14.561 1.00 91.75 95 HIS A N 1
ATOM 751 C CA . HIS A 1 95 ? 1.942 -2.201 -15.271 1.00 91.75 95 HIS A CA 1
ATOM 752 C C . HIS A 1 95 ? 0.908 -3.108 -14.598 1.00 91.75 95 HIS A C 1
ATOM 754 O O . HIS A 1 95 ? -0.238 -2.698 -14.429 1.00 91.75 95 HIS A O 1
ATOM 760 N N . GLU A 1 96 ? 1.307 -4.311 -14.174 1.00 92.00 96 GLU A N 1
ATOM 761 C CA . GLU A 1 96 ? 0.438 -5.232 -13.426 1.00 92.00 96 GLU A CA 1
ATOM 762 C C . GLU A 1 96 ? -0.066 -4.598 -12.116 1.00 92.00 96 GLU A C 1
ATOM 764 O O . GLU A 1 96 ? -1.240 -4.741 -11.784 1.00 92.00 96 GLU A O 1
ATOM 769 N N . LEU A 1 97 ? 0.778 -3.844 -11.401 1.00 92.81 97 LEU A N 1
ATOM 770 C CA . LEU A 1 97 ? 0.399 -3.159 -10.162 1.00 92.81 97 LEU A CA 1
ATOM 771 C C . LEU A 1 97 ? -0.601 -2.025 -10.414 1.00 92.81 97 LEU A C 1
ATOM 773 O O . LEU A 1 97 ? -1.603 -1.936 -9.706 1.00 92.81 97 LEU A O 1
ATOM 777 N N . ILE A 1 98 ? -0.380 -1.189 -11.436 1.00 91.81 98 ILE A N 1
ATOM 778 C CA . ILE A 1 98 ? -1.350 -0.148 -11.818 1.00 91.81 98 ILE A CA 1
ATOM 779 C C . ILE A 1 98 ? -2.681 -0.802 -12.208 1.00 91.81 98 ILE A C 1
ATOM 781 O O . ILE A 1 98 ? -3.734 -0.378 -11.736 1.00 91.81 98 ILE A O 1
ATOM 785 N N . HIS A 1 99 ? -2.641 -1.878 -12.997 1.00 89.25 99 HIS A N 1
ATOM 786 C CA . HIS A 1 99 ? -3.840 -2.623 -13.377 1.00 89.25 99 HIS A CA 1
ATOM 787 C C . HIS A 1 99 ? -4.578 -3.191 -12.164 1.00 89.25 99 HIS A C 1
ATOM 789 O O . HIS A 1 99 ? -5.805 -3.109 -12.078 1.00 89.25 99 HIS A O 1
ATOM 795 N N . PHE A 1 100 ? -3.849 -3.774 -11.214 1.00 88.50 100 PHE A N 1
ATOM 796 C CA . PHE A 1 100 ? -4.429 -4.307 -9.988 1.00 88.50 100 PHE A CA 1
ATOM 797 C C . PHE A 1 100 ? -5.151 -3.221 -9.181 1.00 88.50 100 PHE A C 1
ATOM 799 O O . PHE A 1 100 ? -6.241 -3.460 -8.656 1.00 88.50 100 PHE A O 1
ATOM 806 N N . VAL A 1 101 ? -4.566 -2.023 -9.100 1.00 88.00 101 VAL A N 1
ATOM 807 C CA . VAL A 1 101 ? -5.167 -0.895 -8.387 1.00 88.00 101 VAL A CA 1
ATOM 808 C C . VAL A 1 101 ? -6.424 -0.384 -9.081 1.00 88.00 101 VAL A C 1
ATOM 810 O O . VAL A 1 101 ? -7.448 -0.229 -8.412 1.00 88.00 101 VAL A O 1
ATOM 813 N N . LEU A 1 102 ? -6.342 -0.118 -10.385 1.00 85.31 102 LEU A N 1
ATOM 814 C CA . LEU A 1 102 ? -7.411 0.548 -11.127 1.00 85.31 102 LEU A CA 1
ATOM 815 C C . LEU A 1 102 ? -8.596 -0.376 -11.427 1.00 85.31 102 LEU A C 1
ATOM 817 O O . LEU A 1 102 ? -9.674 0.125 -11.715 1.00 85.31 102 LEU A O 1
ATOM 821 N N . LYS A 1 103 ? -8.423 -1.706 -11.328 1.00 79.00 103 LYS A N 1
ATOM 822 C CA . LYS A 1 103 ? -9.443 -2.754 -11.565 1.00 79.00 103 LYS A CA 1
ATOM 823 C C . LYS A 1 103 ? -10.155 -2.712 -12.933 1.00 79.00 103 LYS A C 1
ATOM 825 O O . LYS A 1 103 ? -10.984 -3.584 -13.183 1.00 79.00 103 LYS A O 1
ATOM 830 N N . ASP A 1 104 ? -9.850 -1.752 -13.797 1.00 64.06 104 ASP A N 1
ATOM 831 C CA . ASP A 1 104 ? -10.694 -1.354 -14.921 1.00 64.06 104 ASP A CA 1
ATOM 832 C C . ASP A 1 104 ? -9.879 -1.136 -16.214 1.00 64.06 104 ASP A C 1
ATOM 834 O O . ASP A 1 104 ? -8.700 -0.767 -16.195 1.00 64.06 104 ASP A O 1
ATOM 838 N N . ASP A 1 105 ? -10.540 -1.341 -17.359 1.00 60.38 105 ASP A N 1
ATOM 839 C CA . ASP A 1 105 ? -10.031 -1.084 -18.715 1.00 60.38 105 ASP A CA 1
ATOM 840 C C . ASP A 1 105 ? -9.746 0.417 -18.959 1.00 60.38 105 ASP A C 1
ATOM 842 O O . ASP A 1 105 ? -9.178 0.790 -19.994 1.00 60.38 105 ASP A O 1
ATOM 846 N N . SER A 1 106 ? -10.077 1.291 -17.998 1.00 60.81 106 SER A N 1
ATOM 847 C CA . SER A 1 106 ? -9.648 2.697 -17.935 1.00 60.81 106 SER A CA 1
ATOM 848 C C . SER A 1 106 ? -8.124 2.881 -17.974 1.00 60.81 106 SER A C 1
ATOM 850 O O . SER A 1 106 ? -7.646 3.978 -18.259 1.00 60.81 106 SER A O 1
ATOM 852 N N . LEU A 1 107 ? -7.347 1.796 -17.852 1.00 55.12 107 LEU A N 1
ATOM 853 C CA . LEU A 1 107 ? -5.929 1.709 -18.230 1.00 55.12 107 LEU A CA 1
ATOM 854 C C . LEU A 1 107 ? -5.577 2.203 -19.635 1.00 55.12 107 LEU A C 1
ATOM 856 O O . LEU A 1 107 ? -4.387 2.347 -19.925 1.00 55.12 107 LEU A O 1
ATOM 860 N N . ARG A 1 108 ? -6.550 2.461 -20.519 1.00 58.03 108 ARG A N 1
ATOM 861 C CA . ARG A 1 108 ? -6.327 3.171 -21.789 1.00 58.03 108 ARG A CA 1
ATOM 862 C C . ARG A 1 108 ? -5.845 4.616 -21.541 1.00 58.03 108 ARG A C 1
ATOM 864 O O . ARG A 1 108 ? -6.518 5.571 -21.901 1.00 58.03 108 ARG A O 1
ATOM 871 N N . GLY A 1 109 ? -4.669 4.797 -20.949 1.00 67.81 109 GLY A N 1
ATOM 872 C CA . GLY A 1 109 ? -4.068 6.109 -20.724 1.00 67.81 109 GLY A CA 1
ATOM 873 C C . GLY A 1 109 ? -2.747 6.075 -19.963 1.00 67.81 109 GLY A C 1
ATOM 874 O O . GLY A 1 109 ? -1.818 6.791 -20.336 1.00 67.81 109 GLY A O 1
ATOM 875 N N . TYR A 1 110 ? -2.615 5.226 -18.940 1.00 80.19 110 TYR A N 1
ATOM 876 C CA . TYR A 1 110 ? -1.419 5.219 -18.092 1.00 80.19 110 TYR A CA 1
ATOM 877 C C . TYR A 1 110 ? -0.293 4.395 -18.719 1.00 80.19 110 TYR A C 1
ATOM 879 O O . TYR A 1 110 ? -0.172 3.190 -18.513 1.00 80.19 110 TYR A O 1
ATOM 887 N N . VAL A 1 111 ? 0.565 5.062 -19.487 1.00 86.81 111 VAL A N 1
ATOM 888 C CA . VAL A 1 111 ? 1.790 4.459 -20.019 1.00 86.81 111 VAL A CA 1
ATOM 889 C C . VAL A 1 111 ? 2.939 4.765 -19.073 1.00 86.81 111 VAL A C 1
ATOM 891 O O . VAL A 1 111 ? 3.352 5.917 -18.952 1.00 86.81 111 VAL A O 1
ATOM 894 N N . ILE A 1 112 ? 3.492 3.728 -18.437 1.00 90.81 112 ILE A N 1
ATOM 895 C CA . ILE A 1 112 ? 4.706 3.881 -17.635 1.00 90.81 112 ILE A CA 1
ATOM 896 C C . ILE A 1 112 ? 5.844 4.337 -18.563 1.00 90.81 112 ILE A C 1
ATOM 898 O O . ILE A 1 112 ? 6.152 3.641 -19.540 1.00 90.81 112 ILE A O 1
ATOM 902 N N . PRO A 1 113 ? 6.485 5.481 -18.287 1.00 89.94 113 PRO A N 1
ATOM 903 C CA . PRO A 1 113 ? 7.631 5.948 -19.057 1.00 89.94 113 PRO A CA 1
ATOM 904 C C . PRO A 1 113 ? 8.764 4.921 -19.031 1.00 89.94 113 PRO A C 1
ATOM 906 O O . PRO A 1 113 ? 9.072 4.356 -17.984 1.00 89.94 113 PRO A O 1
ATOM 909 N N . MET A 1 114 ? 9.449 4.711 -20.158 1.00 86.75 114 MET A N 1
ATOM 910 C CA . MET A 1 114 ? 10.580 3.765 -20.224 1.00 86.75 114 MET A CA 1
ATOM 911 C C . MET A 1 114 ? 11.743 4.140 -19.293 1.00 86.75 114 MET A C 1
ATOM 913 O O . MET A 1 114 ? 12.581 3.301 -18.974 1.00 86.75 114 MET A O 1
ATOM 917 N N . ASN A 1 115 ? 11.800 5.402 -18.874 1.00 88.38 115 ASN A N 1
ATOM 918 C CA . ASN A 1 115 ? 12.806 5.934 -17.970 1.00 88.38 115 ASN A CA 1
ATOM 919 C C . ASN A 1 115 ? 12.297 6.139 -16.533 1.00 88.38 115 ASN A C 1
ATOM 921 O O . ASN A 1 115 ? 12.981 6.795 -15.742 1.00 88.38 115 ASN A O 1
ATOM 925 N N . ALA A 1 116 ? 11.115 5.616 -16.195 1.00 91.00 116 ALA A N 1
ATOM 926 C CA . ALA A 1 116 ? 10.605 5.626 -14.832 1.00 91.00 116 ALA A CA 1
ATOM 927 C C . ALA A 1 116 ? 11.455 4.713 -13.938 1.00 91.00 116 ALA A C 1
ATOM 929 O O . ALA A 1 116 ? 11.727 3.568 -14.274 1.00 91.00 116 ALA A O 1
ATOM 930 N N . ILE A 1 117 ? 11.887 5.218 -12.788 1.00 90.25 117 ILE A N 1
ATOM 931 C CA . ILE A 1 117 ? 12.622 4.449 -11.773 1.00 90.25 117 ILE A C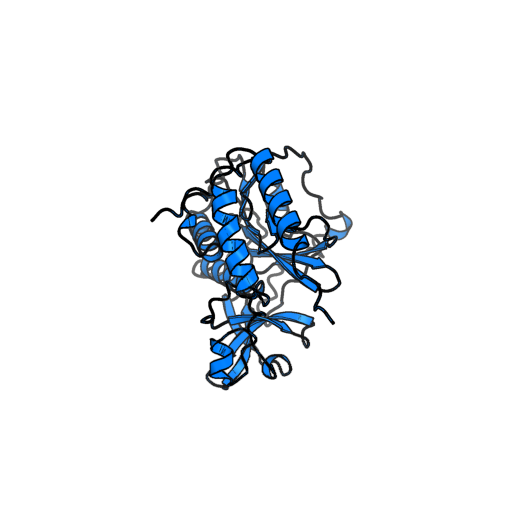A 1
ATOM 932 C C . ILE A 1 117 ? 11.720 4.038 -10.605 1.00 90.25 117 ILE A C 1
ATOM 934 O O . ILE A 1 117 ? 12.061 3.124 -9.852 1.00 90.25 117 ILE A O 1
ATOM 938 N N . THR A 1 118 ? 10.561 4.681 -10.475 1.00 92.88 118 THR A N 1
ATOM 939 C CA . THR A 1 118 ? 9.522 4.355 -9.499 1.00 92.88 118 THR A CA 1
ATOM 940 C C . THR A 1 118 ? 8.137 4.456 -10.134 1.00 92.88 118 THR A C 1
ATOM 942 O O . THR A 1 118 ? 7.916 5.224 -11.074 1.00 92.88 118 THR A O 1
ATOM 945 N N . VAL A 1 119 ? 7.199 3.704 -9.570 1.00 94.62 119 VAL A N 1
ATOM 946 C CA . VAL A 1 119 ? 5.759 3.811 -9.809 1.00 94.62 119 VAL A CA 1
ATOM 947 C C . VAL A 1 119 ? 5.108 4.052 -8.463 1.00 94.62 119 VAL A C 1
ATOM 949 O O . VAL A 1 119 ? 5.290 3.271 -7.536 1.00 94.62 119 VAL A O 1
ATOM 952 N N . SER A 1 120 ? 4.360 5.134 -8.351 1.00 96.00 120 SER A N 1
ATOM 953 C CA . SER A 1 120 ? 3.691 5.535 -7.117 1.00 96.00 120 SER A CA 1
ATOM 954 C C . SER A 1 120 ? 2.205 5.541 -7.372 1.00 96.00 120 SER A C 1
ATOM 956 O O . SER A 1 120 ? 1.765 6.086 -8.382 1.00 96.00 120 SER A O 1
ATOM 958 N N . VAL A 1 121 ? 1.446 4.927 -6.476 1.00 95.56 121 VAL A N 1
ATOM 959 C CA . VAL A 1 121 ? -0.004 4.852 -6.594 1.00 95.56 121 VAL A CA 1
ATOM 960 C C . VAL A 1 121 ? -0.624 5.352 -5.299 1.00 95.56 121 VAL A C 1
ATOM 962 O O . VAL A 1 121 ? -0.427 4.760 -4.236 1.00 95.56 121 VAL A O 1
ATOM 965 N N . ALA A 1 122 ? -1.326 6.474 -5.394 1.00 94.62 122 ALA A N 1
ATOM 966 C CA . ALA A 1 122 ? -2.062 7.097 -4.312 1.00 94.62 122 ALA A CA 1
ATOM 967 C C . ALA A 1 122 ? -3.308 6.272 -3.992 1.00 94.62 122 ALA A C 1
ATOM 969 O O . ALA A 1 122 ? -3.993 5.774 -4.886 1.00 94.62 122 ALA A O 1
ATOM 970 N N . ALA A 1 123 ? -3.586 6.115 -2.705 1.00 92.25 123 ALA A N 1
ATOM 971 C CA . ALA A 1 123 ? -4.805 5.492 -2.225 1.00 92.25 123 ALA A CA 1
ATOM 972 C C . ALA A 1 123 ? -6.016 6.424 -2.413 1.00 92.25 123 ALA A C 1
ATOM 974 O O . ALA A 1 123 ? -5.890 7.590 -2.779 1.00 92.25 123 ALA A O 1
ATOM 975 N N . GLU A 1 124 ? -7.212 5.908 -2.134 1.00 86.19 124 GLU A N 1
ATOM 976 C CA . GLU A 1 124 ? -8.451 6.691 -2.184 1.00 86.19 124 GLU A CA 1
ATOM 977 C C . GLU A 1 124 ? -8.374 7.927 -1.283 1.00 86.19 124 GLU A C 1
ATOM 979 O O . GLU A 1 124 ? -7.926 7.841 -0.139 1.00 86.19 124 GLU A O 1
ATOM 984 N N . ASN A 1 125 ? -8.879 9.054 -1.790 1.00 90.31 125 ASN A N 1
ATOM 985 C CA . ASN A 1 125 ? -8.808 10.379 -1.164 1.00 90.31 125 ASN A CA 1
ATOM 986 C C . ASN A 1 125 ? -7.406 10.994 -1.100 1.00 90.31 125 ASN A C 1
ATOM 988 O O . ASN A 1 125 ? -7.229 12.020 -0.444 1.00 90.31 125 ASN A O 1
ATOM 992 N N . PHE A 1 126 ? -6.431 10.416 -1.801 1.00 93.88 126 PHE A N 1
ATOM 993 C CA . PHE A 1 126 ? -5.103 10.987 -1.969 1.00 93.88 126 PHE A CA 1
ATOM 994 C C . PHE A 1 126 ? -4.768 11.166 -3.450 1.00 93.88 126 PHE A C 1
ATOM 996 O O . PHE A 1 126 ? -5.277 10.462 -4.319 1.00 93.88 126 PHE A O 1
ATOM 1003 N N . LEU A 1 127 ? -3.875 12.108 -3.723 1.00 94.38 127 LEU A N 1
ATOM 1004 C CA . LEU A 1 127 ? -3.256 12.336 -5.021 1.00 94.38 127 LEU A CA 1
ATOM 1005 C C . LEU A 1 127 ? -1.756 12.090 -4.912 1.00 94.38 127 LEU A C 1
ATOM 1007 O O . LEU A 1 127 ? -1.155 12.261 -3.847 1.00 94.38 127 LEU A O 1
ATOM 1011 N N . ALA A 1 128 ? -1.140 11.710 -6.026 1.00 94.31 128 ALA A N 1
ATOM 1012 C CA . ALA A 1 128 ? 0.309 11.689 -6.127 1.00 94.31 128 ALA A CA 1
ATOM 1013 C C . ALA A 1 128 ? 0.819 13.141 -6.030 1.00 94.31 128 ALA A C 1
ATOM 1015 O O . ALA A 1 128 ? 0.423 13.995 -6.825 1.00 94.31 128 ALA A O 1
ATOM 1016 N N . GLY A 1 129 ? 1.641 13.422 -5.017 1.00 92.88 129 GLY A N 1
ATOM 1017 C CA . GLY A 1 129 ? 2.105 14.767 -4.682 1.00 92.88 129 GLY A CA 1
ATOM 1018 C C . GLY A 1 129 ? 3.289 15.213 -5.538 1.00 92.88 129 GLY A C 1
ATOM 1019 O O . GLY A 1 129 ? 3.354 14.939 -6.733 1.00 92.88 129 GLY A O 1
ATOM 1020 N N . GLY A 1 130 ? 4.243 15.919 -4.926 1.00 90.81 130 GLY A N 1
ATOM 1021 C CA . GLY A 1 130 ? 5.445 16.428 -5.609 1.00 90.81 130 GLY A CA 1
ATOM 1022 C C . GLY A 1 130 ? 6.543 15.394 -5.909 1.00 90.81 130 GLY A C 1
ATOM 1023 O O . GLY A 1 130 ? 7.474 15.703 -6.649 1.00 90.81 130 GLY A O 1
ATOM 1024 N N . ASP A 1 131 ? 6.458 14.189 -5.342 1.00 92.38 131 ASP A N 1
ATOM 1025 C CA . ASP A 1 131 ? 7.414 13.101 -5.563 1.00 92.38 131 ASP A CA 1
ATOM 1026 C C . ASP A 1 131 ? 6.760 11.722 -5.344 1.00 92.38 131 ASP A C 1
ATOM 1028 O O . ASP A 1 131 ? 5.575 11.618 -5.041 1.00 92.38 131 ASP A O 1
ATOM 1032 N N . SER A 1 132 ? 7.542 10.646 -5.489 1.00 92.62 132 SER A N 1
ATOM 1033 C CA . SER A 1 132 ? 7.048 9.260 -5.412 1.00 92.62 132 SER A CA 1
ATOM 1034 C C . SER A 1 132 ? 6.550 8.790 -4.048 1.00 92.62 132 SER A C 1
ATOM 1036 O O . SER A 1 132 ? 5.907 7.749 -3.946 1.00 92.62 132 SER A O 1
ATOM 1038 N N . PHE A 1 133 ? 6.913 9.488 -2.983 1.00 92.94 133 PHE A N 1
ATOM 1039 C CA . PHE A 1 133 ? 6.579 9.102 -1.618 1.00 92.94 133 PHE A CA 1
ATOM 1040 C C . PHE A 1 133 ? 5.639 10.104 -0.957 1.00 92.94 133 PHE A C 1
ATOM 1042 O O . PHE A 1 133 ? 5.025 9.766 0.056 1.00 92.94 133 PHE A O 1
ATOM 1049 N N . ASN A 1 134 ? 5.513 11.300 -1.530 1.00 92.94 134 ASN A N 1
ATOM 1050 C CA . ASN A 1 134 ? 4.571 12.316 -1.114 1.00 92.94 134 ASN A CA 1
ATOM 1051 C C . ASN A 1 134 ? 3.185 12.048 -1.718 1.00 92.94 134 ASN A C 1
ATOM 1053 O O . 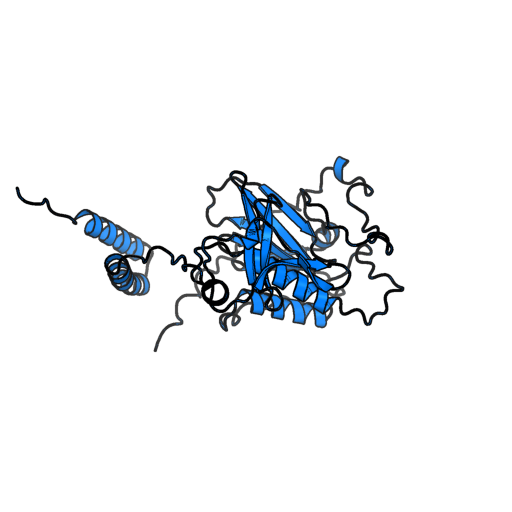ASN A 1 134 ? 3.011 12.019 -2.936 1.00 92.94 134 ASN A O 1
ATOM 1057 N N . PHE A 1 135 ? 2.193 11.888 -0.849 1.00 95.12 135 PHE A N 1
ATOM 1058 C CA . PHE A 1 135 ? 0.796 11.709 -1.225 1.00 95.12 135 PHE A CA 1
ATOM 1059 C C . PHE A 1 135 ? -0.034 12.745 -0.479 1.00 95.12 135 PHE A C 1
ATOM 1061 O O . PHE A 1 135 ? 0.016 12.823 0.751 1.00 95.12 135 PHE A O 1
ATOM 1068 N N . GLU A 1 136 ? -0.776 13.549 -1.228 1.00 93.44 136 GLU A N 1
ATOM 1069 C CA . GLU A 1 136 ? -1.512 14.694 -0.700 1.00 93.44 136 GLU A CA 1
ATOM 1070 C C . GLU A 1 136 ? -2.987 14.326 -0.554 1.00 93.44 136 GLU A C 1
ATOM 1072 O O . GLU A 1 136 ? -3.556 13.776 -1.499 1.00 93.44 136 GLU A O 1
ATOM 1077 N N . PRO A 1 137 ? -3.630 14.589 0.596 1.00 92.88 137 PRO A N 1
ATOM 1078 C CA . PRO A 1 137 ? -5.068 14.394 0.706 1.00 92.88 137 PRO A CA 1
ATOM 1079 C C . PRO A 1 137 ? -5.788 15.316 -0.288 1.00 92.88 137 PRO A C 1
ATOM 1081 O O . PRO A 1 137 ? -5.400 16.470 -0.472 1.00 92.88 137 PRO A O 1
ATOM 1084 N N . ILE A 1 138 ? -6.850 14.813 -0.921 1.00 91.38 138 ILE A N 1
ATOM 1085 C CA . ILE A 1 138 ? -7.716 15.624 -1.795 1.00 91.38 138 ILE A CA 1
ATOM 1086 C C . ILE A 1 138 ? -8.324 16.779 -0.989 1.00 91.38 138 ILE A C 1
ATOM 1088 O O . ILE A 1 138 ? -8.393 17.911 -1.471 1.00 91.38 138 ILE A O 1
ATOM 1092 N N . ASP A 1 139 ? -8.706 16.495 0.258 1.00 87.12 139 ASP A N 1
ATOM 1093 C CA . ASP A 1 139 ? -9.078 17.507 1.240 1.00 87.12 139 ASP A CA 1
ATOM 1094 C C . ASP A 1 139 ? -7.827 18.214 1.786 1.00 87.12 139 ASP A C 1
ATOM 1096 O O . ASP A 1 139 ? -7.140 17.729 2.691 1.00 87.12 139 ASP A O 1
ATOM 1100 N N . GLN A 1 140 ? -7.532 19.384 1.222 1.00 81.44 140 GLN A N 1
ATOM 1101 C CA . GLN A 1 140 ? -6.362 20.193 1.572 1.00 81.44 140 GLN A CA 1
ATOM 1102 C C . GLN A 1 140 ? -6.431 20.786 2.990 1.00 81.44 140 GLN A C 1
ATOM 1104 O O . GLN A 1 140 ? -5.417 21.276 3.493 1.00 81.44 140 GLN A O 1
ATOM 1109 N N . GLU A 1 141 ? -7.588 20.749 3.662 1.00 86.19 141 GLU A N 1
ATOM 1110 C CA . GLU A 1 141 ? -7.716 21.236 5.040 1.00 86.19 141 GLU A CA 1
ATOM 1111 C C . GLU A 1 141 ? -7.144 20.244 6.068 1.00 86.19 141 GLU A C 1
ATOM 1113 O O . GLU A 1 141 ? -6.792 20.629 7.192 1.00 86.19 141 GLU A O 1
ATOM 1118 N N . ALA A 1 142 ? -6.983 18.972 5.686 1.00 85.00 142 ALA A N 1
ATOM 1119 C CA . ALA A 1 142 ? -6.462 17.921 6.547 1.00 85.00 142 ALA A CA 1
ATOM 1120 C C . ALA A 1 142 ? -4.964 18.121 6.855 1.00 85.00 142 ALA A C 1
ATOM 1122 O O . ALA A 1 142 ? -4.071 17.739 6.098 1.00 85.00 142 ALA A O 1
ATOM 1123 N N . LYS A 1 143 ? -4.663 18.682 8.032 1.00 87.75 143 LYS A N 1
ATOM 1124 C CA . LYS A 1 143 ? -3.288 18.855 8.533 1.00 87.75 143 LYS A CA 1
ATOM 1125 C C . LYS A 1 143 ? -2.809 17.614 9.286 1.00 87.75 143 LYS A C 1
ATOM 1127 O O . LYS A 1 143 ? -3.031 17.489 10.490 1.00 87.75 143 LYS A O 1
ATOM 1132 N N . GLY A 1 144 ? -2.148 16.704 8.579 1.00 89.56 144 GLY A N 1
ATOM 1133 C CA . GLY A 1 144 ? -1.496 15.522 9.150 1.00 89.56 144 GLY A CA 1
ATOM 1134 C C . GLY A 1 144 ? -0.001 15.463 8.844 1.00 89.56 144 GLY A C 1
ATOM 1135 O O . GLY A 1 144 ? 0.589 16.423 8.350 1.00 89.56 144 GLY A O 1
ATOM 1136 N N . PHE A 1 145 ? 0.621 14.325 9.141 1.00 92.31 145 PHE A N 1
ATOM 1137 C CA . PHE A 1 145 ? 2.014 14.053 8.779 1.00 92.31 145 PHE A CA 1
ATOM 1138 C C . PHE A 1 145 ? 2.163 12.670 8.148 1.00 92.31 145 PHE A C 1
ATOM 1140 O O . PHE A 1 145 ? 1.410 11.742 8.461 1.00 92.31 145 PHE A O 1
ATOM 1147 N N . LEU A 1 146 ? 3.155 12.528 7.271 1.00 93.06 146 LEU A N 1
ATOM 1148 C CA . LEU A 1 146 ? 3.447 11.270 6.597 1.00 93.06 146 LEU A CA 1
ATOM 1149 C C . LEU A 1 146 ? 4.437 10.425 7.406 1.00 93.06 146 LEU A C 1
ATOM 1151 O O . LEU A 1 146 ? 5.411 10.935 7.960 1.00 93.06 146 LEU A O 1
ATOM 1155 N N . THR A 1 147 ? 4.190 9.122 7.451 1.00 92.56 147 THR A N 1
ATOM 1156 C CA . THR A 1 147 ? 5.142 8.102 7.898 1.00 92.56 147 THR A CA 1
ATOM 1157 C C . THR A 1 147 ? 5.336 7.070 6.799 1.00 92.56 147 THR A C 1
ATOM 1159 O O . THR A 1 147 ? 4.485 6.897 5.930 1.00 92.56 147 THR A O 1
ATOM 1162 N N . TYR A 1 148 ? 6.466 6.371 6.827 1.00 91.81 148 TYR A N 1
ATOM 1163 C CA . TYR A 1 148 ? 6.880 5.492 5.739 1.00 91.81 148 TYR A CA 1
ATOM 1164 C C . TYR A 1 148 ? 7.242 4.121 6.285 1.00 91.81 148 TYR A C 1
ATOM 1166 O O . TYR A 1 148 ? 7.979 4.009 7.262 1.00 91.81 148 TYR A O 1
ATOM 1174 N N . HIS A 1 149 ? 6.760 3.064 5.644 1.00 90.06 149 HIS A N 1
ATOM 1175 C CA . HIS A 1 149 ? 7.036 1.692 6.050 1.00 90.06 149 HIS A CA 1
ATOM 1176 C C . HIS A 1 149 ? 7.563 0.907 4.856 1.00 90.06 149 HIS A C 1
ATOM 1178 O O . HIS A 1 149 ? 6.934 0.847 3.800 1.00 90.06 149 HIS A O 1
ATOM 1184 N N . LEU A 1 150 ? 8.750 0.331 5.015 1.00 88.50 150 LEU A N 1
ATOM 1185 C CA . LEU A 1 150 ? 9.319 -0.563 4.019 1.00 88.50 150 LEU A CA 1
ATOM 1186 C C . LEU A 1 150 ? 8.591 -1.915 4.089 1.00 88.50 150 LEU A C 1
ATOM 1188 O O . LEU A 1 150 ? 8.613 -2.555 5.133 1.00 88.50 150 LEU A O 1
ATOM 1192 N N . ILE A 1 151 ? 7.960 -2.349 2.998 1.00 87.50 151 ILE A N 1
ATOM 1193 C CA . ILE A 1 151 ? 7.234 -3.631 2.920 1.00 87.50 151 ILE A CA 1
ATOM 1194 C C . ILE A 1 151 ? 8.058 -4.680 2.172 1.00 87.50 151 ILE A C 1
ATOM 1196 O O . ILE A 1 151 ? 7.982 -5.864 2.453 1.00 87.50 151 ILE A O 1
ATOM 1200 N N . SER A 1 152 ? 8.885 -4.286 1.215 1.00 85.56 152 SER A N 1
ATOM 1201 C CA . SER A 1 152 ? 9.900 -5.173 0.647 1.00 85.56 152 SER A CA 1
ATOM 1202 C C . SER A 1 152 ? 11.134 -4.362 0.286 1.00 85.56 152 SER A C 1
ATOM 1204 O O . SER A 1 152 ? 11.180 -3.155 0.494 1.00 85.56 152 SER A O 1
ATOM 1206 N N . ASP A 1 153 ? 12.134 -5.004 -0.300 1.00 80.06 153 ASP A N 1
ATOM 1207 C CA . ASP A 1 153 ? 13.284 -4.326 -0.896 1.00 80.06 153 ASP A CA 1
ATOM 1208 C C . ASP A 1 153 ? 12.913 -3.330 -2.014 1.00 80.06 153 ASP A C 1
ATOM 1210 O O . ASP A 1 153 ? 13.724 -2.465 -2.340 1.00 80.06 153 ASP A O 1
ATOM 1214 N N . ARG A 1 154 ? 11.699 -3.417 -2.579 1.00 87.62 154 ARG A N 1
ATOM 1215 C CA . ARG A 1 154 ? 11.214 -2.542 -3.662 1.00 87.62 154 ARG A CA 1
ATOM 1216 C C . ARG A 1 154 ? 9.829 -1.945 -3.432 1.00 87.62 154 ARG A C 1
ATOM 1218 O O . ARG A 1 154 ? 9.348 -1.236 -4.305 1.00 87.62 154 ARG A O 1
ATOM 1225 N N . VAL A 1 155 ? 9.168 -2.225 -2.313 1.00 91.69 155 VAL A N 1
ATOM 1226 C CA . VAL A 1 155 ? 7.828 -1.698 -2.015 1.00 91.69 155 VAL A CA 1
ATOM 1227 C C . VAL A 1 155 ? 7.875 -0.924 -0.710 1.00 91.69 155 VAL A C 1
ATOM 1229 O O . VAL A 1 155 ? 8.263 -1.462 0.328 1.00 91.69 155 VAL A O 1
ATOM 1232 N N . GLN A 1 156 ? 7.456 0.337 -0.749 1.00 92.69 156 GLN A N 1
ATOM 1233 C CA . GLN A 1 156 ? 7.314 1.180 0.431 1.00 92.69 156 GLN A CA 1
ATOM 1234 C C . GLN A 1 156 ? 5.926 1.806 0.461 1.00 92.69 156 GLN A C 1
ATOM 1236 O O . GLN A 1 156 ? 5.475 2.419 -0.502 1.00 92.69 156 GLN A O 1
ATOM 1241 N N . ALA A 1 157 ? 5.264 1.643 1.597 1.00 94.31 157 ALA A N 1
ATOM 1242 C CA . ALA A 1 157 ? 3.988 2.262 1.880 1.00 94.31 157 ALA A CA 1
ATOM 1243 C C . ALA A 1 157 ? 4.204 3.614 2.554 1.00 94.31 157 ALA A C 1
ATOM 1245 O O . ALA A 1 157 ? 5.048 3.741 3.449 1.00 94.31 157 ALA A O 1
ATOM 1246 N N . THR A 1 158 ? 3.404 4.594 2.155 1.00 94.69 158 THR A N 1
ATOM 1247 C CA . THR A 1 158 ? 3.291 5.872 2.848 1.00 94.69 158 THR A CA 1
ATOM 1248 C C . THR A 1 158 ? 1.950 5.919 3.558 1.00 94.69 158 THR A C 1
ATOM 1250 O O . THR A 1 158 ? 0.903 5.647 2.966 1.00 94.69 158 THR A O 1
ATOM 1253 N N . TYR A 1 159 ? 1.978 6.302 4.827 1.00 92.94 159 TYR A N 1
ATOM 1254 C CA . TYR A 1 159 ? 0.796 6.468 5.647 1.00 92.94 159 TYR A CA 1
ATOM 1255 C C . TYR A 1 159 ? 0.627 7.924 6.072 1.00 92.94 159 TYR A C 1
ATOM 1257 O O . TYR A 1 159 ? 1.580 8.569 6.497 1.00 92.94 159 TYR A O 1
ATOM 1265 N N . PHE A 1 160 ? -0.599 8.425 6.004 1.00 92.38 160 PHE A N 1
ATOM 1266 C CA . PHE A 1 160 ? -0.988 9.733 6.507 1.00 92.38 160 PHE A CA 1
ATOM 1267 C C . PHE A 1 160 ? -1.567 9.600 7.914 1.00 92.38 160 PHE A C 1
ATOM 1269 O O . PHE A 1 160 ? -2.449 8.778 8.162 1.00 92.38 160 PHE A O 1
ATOM 1276 N N . ASN A 1 161 ? -1.060 10.398 8.850 1.00 88.75 161 ASN A N 1
ATOM 1277 C CA . ASN A 1 161 ? -1.447 10.361 10.254 1.00 88.75 161 ASN A CA 1
ATOM 1278 C C . ASN A 1 161 ? -2.220 11.634 10.598 1.00 88.75 161 ASN A C 1
ATOM 1280 O O . ASN A 1 161 ? -1.658 12.731 10.575 1.00 88.75 161 ASN A O 1
ATOM 1284 N N . TYR A 1 162 ? -3.502 11.480 10.927 1.00 86.38 162 TYR A N 1
ATOM 1285 C CA . TYR A 1 162 ? -4.426 12.582 11.188 1.00 86.38 162 TYR A CA 1
ATOM 1286 C C . TYR A 1 162 ? -5.382 12.227 12.330 1.00 86.38 162 TYR A C 1
ATOM 1288 O O . TYR A 1 162 ? -5.978 11.150 12.337 1.00 86.38 162 TYR A O 1
ATOM 1296 N N . ASN A 1 163 ? -5.499 13.115 13.324 1.00 86.75 163 ASN A N 1
ATOM 1297 C CA . ASN A 1 163 ? -6.324 12.929 14.529 1.00 86.75 163 ASN A CA 1
ATOM 1298 C C . ASN A 1 163 ? -6.098 11.582 15.249 1.00 86.75 163 ASN A C 1
ATOM 1300 O O . ASN A 1 163 ? -7.035 10.941 15.719 1.00 86.75 163 ASN A O 1
ATOM 1304 N N . GLY A 1 164 ? -4.839 11.135 15.321 1.00 81.62 164 GLY A N 1
ATOM 1305 C CA . GLY A 1 164 ? -4.463 9.869 15.964 1.00 81.62 164 GLY A CA 1
ATOM 1306 C C . GLY A 1 164 ? -4.822 8.611 15.164 1.00 81.62 164 GLY A C 1
ATOM 1307 O O . GLY A 1 164 ? -4.654 7.504 15.671 1.00 81.62 164 GLY A O 1
ATOM 1308 N N . LEU A 1 165 ? -5.300 8.768 13.929 1.00 83.06 165 LEU A N 1
ATOM 1309 C CA . LEU A 1 165 ? -5.605 7.681 13.007 1.00 83.06 165 LEU A CA 1
ATOM 1310 C C . LEU A 1 165 ? -4.575 7.644 11.877 1.00 83.06 165 LEU A C 1
ATOM 1312 O O . LEU A 1 165 ? -4.110 8.683 11.412 1.00 83.06 165 LEU A O 1
ATOM 1316 N N . THR A 1 166 ? -4.251 6.434 11.429 1.00 84.94 166 THR A N 1
ATOM 1317 C CA . THR A 1 166 ? -3.292 6.181 10.350 1.00 84.94 166 THR A CA 1
ATOM 1318 C C . THR A 1 166 ? -4.030 5.650 9.125 1.00 84.94 166 THR A C 1
ATOM 1320 O O . THR A 1 166 ? -4.769 4.666 9.214 1.00 84.94 166 THR A O 1
ATOM 1323 N N . TYR A 1 167 ? -3.816 6.297 7.985 1.00 86.88 167 TYR A N 1
ATOM 1324 C CA . TYR A 1 167 ? -4.436 5.996 6.697 1.00 86.88 167 TYR A CA 1
ATOM 1325 C C . TYR A 1 167 ? -3.351 5.612 5.701 1.00 86.88 167 TYR A C 1
ATOM 1327 O O . TYR A 1 167 ? -2.305 6.251 5.687 1.00 86.88 167 TYR A O 1
ATOM 1335 N N . LEU A 1 168 ? -3.571 4.598 4.862 1.00 92.38 168 LEU A N 1
ATOM 1336 C CA . LEU A 1 168 ? -2.664 4.369 3.737 1.00 92.38 168 LEU A CA 1
ATOM 1337 C C . LEU A 1 168 ? -2.866 5.513 2.741 1.00 92.38 168 LEU A C 1
ATOM 1339 O O . LEU A 1 168 ? -3.967 5.660 2.224 1.00 92.38 168 LEU A O 1
ATOM 1343 N N . ALA A 1 169 ? -1.825 6.306 2.503 1.00 94.25 169 ALA A N 1
ATOM 1344 C CA . ALA A 1 169 ? -1.859 7.426 1.567 1.00 94.25 169 ALA A CA 1
ATOM 1345 C C . ALA A 1 169 ? -1.447 6.990 0.155 1.00 94.25 169 ALA A C 1
ATOM 1347 O O . ALA A 1 169 ? -1.965 7.492 -0.835 1.00 94.25 169 ALA A O 1
ATOM 1348 N N . GLY A 1 170 ? -0.553 6.006 0.059 1.00 95.81 170 GLY A N 1
ATOM 1349 C CA . GLY A 1 170 ? -0.144 5.422 -1.209 1.00 95.81 170 GLY A CA 1
ATOM 1350 C C . GLY A 1 170 ? 0.957 4.385 -1.049 1.00 95.81 170 GLY A C 1
ATOM 1351 O O . GLY A 1 170 ? 1.466 4.143 0.050 1.00 95.81 170 GLY A O 1
ATOM 1352 N N . ILE A 1 171 ? 1.315 3.752 -2.161 1.00 96.38 171 ILE A N 1
ATOM 1353 C CA . ILE A 1 171 ? 2.403 2.778 -2.234 1.00 96.38 171 ILE A CA 1
ATOM 1354 C C . ILE A 1 171 ? 3.332 3.166 -3.379 1.00 96.38 171 ILE A C 1
ATOM 1356 O O . ILE A 1 171 ? 2.888 3.428 -4.495 1.00 96.38 171 ILE A O 1
ATOM 1360 N N . CYS A 1 172 ? 4.630 3.170 -3.099 1.00 95.38 172 CYS A N 1
ATOM 1361 C CA . CYS A 1 172 ? 5.686 3.340 -4.081 1.00 95.38 172 CYS A CA 1
ATOM 1362 C C . CYS A 1 172 ? 6.367 1.995 -4.345 1.00 95.38 172 CYS A C 1
ATOM 1364 O O . CYS A 1 172 ? 6.845 1.327 -3.423 1.00 95.38 172 CYS A O 1
ATOM 1366 N N . TYR A 1 173 ? 6.417 1.618 -5.617 1.00 94.44 173 TYR A N 1
ATOM 1367 C CA . TYR A 1 173 ? 7.174 0.496 -6.140 1.00 94.44 173 TYR A CA 1
ATOM 1368 C C . TYR A 1 173 ? 8.411 1.001 -6.884 1.00 94.44 173 TYR A C 1
ATOM 1370 O O . TYR A 1 173 ? 8.334 1.874 -7.749 1.00 94.44 173 TYR A O 1
ATOM 1378 N N . LEU A 1 174 ? 9.569 0.436 -6.561 1.00 90.94 174 LEU A N 1
ATOM 1379 C CA . LEU A 1 174 ? 10.842 0.791 -7.166 1.00 90.94 174 LEU A CA 1
ATOM 1380 C C . LEU A 1 174 ? 11.181 -0.181 -8.283 1.00 90.94 174 LEU A C 1
ATOM 1382 O O . LEU A 1 174 ? 11.495 -1.346 -8.050 1.00 90.94 174 LEU A O 1
ATOM 1386 N N . MET A 1 175 ? 11.174 0.339 -9.506 1.00 87.56 175 MET A N 1
ATOM 1387 C CA . MET A 1 175 ? 11.399 -0.446 -10.716 1.00 87.56 175 MET A CA 1
ATOM 1388 C C . MET A 1 175 ? 12.878 -0.771 -10.943 1.00 87.56 175 MET A C 1
ATOM 1390 O O . MET A 1 175 ? 13.216 -1.537 -11.839 1.00 87.56 175 MET A O 1
ATOM 1394 N N . ARG A 1 176 ? 13.795 -0.149 -10.191 1.00 72.69 176 ARG A N 1
ATOM 1395 C CA . ARG A 1 176 ? 15.232 -0.298 -10.425 1.00 72.69 176 ARG A CA 1
ATOM 1396 C C . ARG A 1 176 ? 16.005 -0.502 -9.130 1.00 72.69 176 ARG A C 1
ATOM 1398 O O . ARG A 1 176 ? 16.031 0.367 -8.263 1.00 72.69 176 ARG A O 1
ATOM 1405 N N . SER A 1 177 ? 16.736 -1.612 -9.049 1.00 62.00 177 SER A N 1
ATOM 1406 C CA . SER A 1 177 ? 17.670 -1.914 -7.958 1.00 62.00 177 SER A CA 1
ATOM 1407 C C . SER A 1 177 ? 19.023 -1.213 -8.150 1.00 62.00 177 SER A C 1
ATOM 1409 O O . SER A 1 177 ? 20.059 -1.870 -8.162 1.00 62.00 177 SER A O 1
ATOM 1411 N N . ILE A 1 178 ? 19.035 0.107 -8.393 1.00 52.75 178 ILE A N 1
ATOM 1412 C CA . ILE A 1 178 ? 20.301 0.848 -8.608 1.00 52.75 178 ILE A CA 1
ATOM 1413 C C . ILE A 1 178 ? 21.180 0.797 -7.365 1.00 52.75 178 ILE A C 1
ATOM 1415 O O . ILE A 1 178 ? 22.398 0.879 -7.468 1.00 52.75 178 ILE A O 1
ATOM 1419 N N . THR A 1 179 ? 20.578 0.731 -6.183 1.00 50.06 179 THR A N 1
ATOM 1420 C CA . THR A 1 179 ? 21.353 0.869 -4.965 1.00 50.06 179 THR A CA 1
ATOM 1421 C C . THR A 1 179 ? 22.045 -0.443 -4.641 1.00 50.06 179 THR A C 1
ATOM 1423 O O . THR A 1 179 ? 21.396 -1.474 -4.474 1.00 50.06 179 THR A O 1
ATOM 1426 N N . ASP A 1 180 ? 23.352 -0.353 -4.398 1.00 46.72 180 ASP A N 1
ATOM 1427 C CA . ASP A 1 180 ? 24.134 -1.351 -3.657 1.00 46.72 180 ASP A CA 1
ATOM 1428 C C . ASP A 1 180 ? 23.561 -1.615 -2.247 1.00 46.72 180 ASP A C 1
ATOM 1430 O O . ASP A 1 180 ? 24.155 -2.337 -1.464 1.00 46.72 180 ASP A O 1
ATOM 1434 N N . GLU A 1 181 ? 22.442 -0.998 -1.860 1.00 48.50 181 GLU A N 1
ATOM 1435 C CA . GLU A 1 181 ? 21.702 -1.303 -0.636 1.00 48.50 181 GLU A CA 1
ATOM 1436 C C . GLU A 1 181 ? 20.683 -2.426 -0.850 1.00 48.50 181 GLU A C 1
ATOM 1438 O O . GLU A 1 181 ? 20.434 -3.206 0.068 1.00 48.50 181 GLU A O 1
ATOM 1443 N N . ILE A 1 182 ? 20.133 -2.554 -2.064 1.00 52.31 182 ILE A N 1
ATOM 1444 C CA . ILE A 1 182 ? 19.333 -3.710 -2.479 1.00 52.31 182 ILE A CA 1
ATOM 1445 C C . ILE A 1 182 ? 20.315 -4.763 -3.007 1.00 52.31 182 ILE A C 1
ATOM 1447 O O . ILE A 1 182 ? 20.257 -5.201 -4.155 1.00 52.31 182 ILE A O 1
ATOM 1451 N N . ILE A 1 183 ? 21.273 -5.164 -2.166 1.00 46.84 183 ILE A N 1
ATOM 1452 C CA . ILE A 1 183 ? 22.039 -6.379 -2.429 1.00 46.84 183 ILE A CA 1
ATOM 1453 C C . ILE A 1 183 ? 21.063 -7.514 -2.171 1.00 46.84 183 ILE A C 1
ATOM 1455 O O . ILE A 1 183 ? 20.887 -7.959 -1.035 1.00 46.84 183 ILE A O 1
ATOM 1459 N N . CYS A 1 184 ? 20.404 -7.981 -3.233 1.00 50.44 184 CYS A N 1
ATOM 1460 C CA . CYS A 1 184 ? 19.926 -9.350 -3.263 1.00 50.44 184 CYS A CA 1
ATOM 1461 C C . CYS A 1 184 ? 21.161 -10.186 -2.945 1.00 50.44 184 CYS A C 1
ATOM 1463 O O . CYS A 1 184 ? 22.067 -10.255 -3.772 1.00 50.44 184 CYS A O 1
ATOM 1465 N N . ASP A 1 185 ? 21.246 -10.660 -1.700 1.00 52.66 185 ASP A N 1
ATOM 1466 C CA . ASP A 1 185 ? 22.302 -11.519 -1.176 1.00 52.66 185 ASP A CA 1
ATOM 1467 C C . ASP A 1 185 ? 22.910 -12.328 -2.318 1.00 52.66 185 ASP A C 1
ATOM 1469 O O . ASP A 1 185 ? 22.206 -13.085 -2.980 1.00 52.66 185 ASP A O 1
ATOM 1473 N N . ILE A 1 186 ? 24.188 -12.096 -2.620 1.00 53.84 186 ILE A N 1
ATOM 1474 C CA . ILE A 1 186 ? 24.842 -12.665 -3.809 1.00 53.84 186 ILE A CA 1
ATOM 1475 C C . ILE A 1 186 ? 24.787 -14.205 -3.749 1.00 53.84 186 ILE A C 1
ATOM 1477 O O . ILE A 1 186 ? 24.865 -14.881 -4.774 1.00 53.84 186 ILE A O 1
ATOM 1481 N N . ASN A 1 187 ? 24.597 -14.754 -2.541 1.00 55.94 187 ASN A N 1
ATOM 1482 C CA . ASN A 1 187 ? 24.424 -16.175 -2.282 1.00 55.94 187 ASN A CA 1
ATOM 1483 C C . ASN A 1 187 ? 22.960 -16.632 -2.278 1.00 55.94 187 ASN A C 1
ATOM 1485 O O . ASN A 1 187 ? 22.713 -17.840 -2.282 1.00 55.94 187 ASN A O 1
ATOM 1489 N N . ARG A 1 188 ? 21.973 -15.723 -2.276 1.00 56.69 188 ARG A N 1
ATOM 1490 C CA . ARG A 1 188 ? 20.590 -16.117 -2.543 1.00 56.69 188 ARG A CA 1
ATOM 1491 C C . ARG A 1 188 ? 20.539 -16.619 -3.977 1.00 56.69 188 ARG A C 1
ATOM 1493 O O . ARG A 1 188 ? 20.930 -15.896 -4.897 1.00 56.69 188 ARG A O 1
ATOM 1500 N N . PRO A 1 189 ? 20.056 -17.850 -4.201 1.00 54.25 189 PRO A N 1
ATOM 1501 C CA . PRO A 1 189 ? 19.887 -18.330 -5.553 1.00 54.25 189 PRO A CA 1
ATOM 1502 C C . PRO A 1 189 ? 18.991 -17.326 -6.281 1.00 54.25 189 PRO A C 1
ATOM 1504 O O . PRO A 1 189 ? 17.913 -16.988 -5.794 1.00 54.25 189 PRO A O 1
ATOM 1507 N N . ARG A 1 190 ? 19.434 -16.853 -7.455 1.00 55.22 190 ARG A N 1
ATOM 1508 C CA . ARG A 1 190 ? 18.654 -15.965 -8.342 1.00 55.22 190 ARG A CA 1
ATOM 1509 C C . ARG A 1 190 ? 17.241 -16.496 -8.643 1.00 55.22 190 ARG A C 1
ATOM 1511 O O . ARG A 1 190 ? 16.427 -15.768 -9.187 1.00 55.22 190 ARG A O 1
ATOM 1518 N N . SER A 1 191 ? 16.953 -17.752 -8.297 1.00 53.34 191 SER A N 1
ATOM 1519 C CA . SER A 1 191 ? 15.629 -18.363 -8.353 1.00 53.34 191 SER A CA 1
ATOM 1520 C C . SER A 1 191 ? 14.646 -17.859 -7.293 1.00 53.34 191 SER A C 1
ATOM 1522 O O . SER A 1 191 ? 13.480 -18.243 -7.355 1.00 53.34 191 SER A O 1
ATOM 1524 N N . PHE A 1 192 ? 15.066 -17.075 -6.292 1.00 59.09 192 PHE A N 1
ATOM 1525 C CA . PHE A 1 192 ? 14.100 -16.490 -5.366 1.00 59.09 192 PHE A CA 1
ATOM 1526 C C . PHE A 1 192 ? 13.267 -15.459 -6.129 1.00 59.09 192 PHE A C 1
ATOM 1528 O O . PHE A 1 192 ? 13.802 -14.525 -6.720 1.00 59.09 192 PHE A O 1
ATOM 1535 N N . ASN A 1 193 ? 11.955 -15.673 -6.174 1.00 75.69 193 ASN A N 1
ATOM 1536 C CA . ASN A 1 193 ? 11.029 -14.918 -7.009 1.00 75.69 193 ASN A CA 1
ATOM 1537 C C . ASN A 1 193 ? 10.767 -13.522 -6.403 1.00 75.69 193 ASN A C 1
ATOM 1539 O O . ASN A 1 193 ? 9.697 -13.257 -5.865 1.00 75.69 193 ASN A O 1
ATOM 1543 N N . HIS A 1 194 ? 11.775 -12.643 -6.421 1.00 79.81 194 HIS A N 1
ATOM 1544 C CA . HIS A 1 194 ? 11.716 -11.295 -5.837 1.00 79.81 194 HIS A CA 1
ATOM 1545 C C . HIS A 1 194 ? 10.538 -10.477 -6.388 1.00 79.81 194 HIS A C 1
ATOM 1547 O O . HIS A 1 194 ? 9.881 -9.762 -5.633 1.00 79.81 194 HIS A O 1
ATOM 1553 N N . ILE A 1 195 ? 10.234 -10.633 -7.679 1.00 85.44 195 ILE A N 1
ATOM 1554 C CA . ILE A 1 195 ? 9.089 -10.000 -8.343 1.00 85.44 195 ILE A CA 1
ATOM 1555 C C . ILE A 1 195 ? 7.770 -10.444 -7.699 1.00 85.44 195 ILE A C 1
ATOM 1557 O O . ILE A 1 195 ? 6.945 -9.604 -7.356 1.00 85.44 195 ILE A O 1
ATOM 1561 N N . GLU A 1 196 ? 7.592 -11.740 -7.437 1.00 88.31 196 GLU A N 1
ATOM 1562 C CA . GLU A 1 196 ? 6.408 -12.261 -6.741 1.00 88.31 196 GLU A CA 1
ATOM 1563 C C . GLU A 1 196 ? 6.269 -11.721 -5.320 1.00 88.31 196 GLU A C 1
ATOM 1565 O O . GLU A 1 196 ? 5.165 -11.413 -4.878 1.00 88.31 196 GLU A O 1
ATOM 1570 N N . ILE A 1 197 ? 7.386 -11.605 -4.601 1.00 88.62 197 ILE A N 1
ATOM 1571 C CA . ILE A 1 197 ? 7.403 -11.052 -3.243 1.00 88.62 197 ILE A CA 1
ATOM 1572 C C . ILE A 1 197 ? 6.961 -9.595 -3.284 1.00 88.62 197 ILE A C 1
ATOM 1574 O O . ILE A 1 197 ? 6.103 -9.211 -2.500 1.00 88.62 197 ILE A O 1
ATOM 1578 N N . CYS A 1 198 ? 7.486 -8.803 -4.219 1.00 89.75 198 CYS A N 1
ATOM 1579 C CA . CYS A 1 198 ? 7.089 -7.409 -4.396 1.00 89.75 198 CYS A CA 1
ATOM 1580 C C . CYS A 1 198 ? 5.617 -7.286 -4.798 1.00 89.75 198 CYS A C 1
ATOM 1582 O O . CYS A 1 198 ? 4.910 -6.448 -4.242 1.00 89.75 198 CYS A O 1
ATOM 1584 N N . ARG A 1 199 ? 5.130 -8.149 -5.699 1.00 93.12 199 ARG A N 1
ATOM 1585 C CA . ARG A 1 199 ? 3.714 -8.185 -6.076 1.00 93.12 199 ARG A CA 1
ATOM 1586 C C . ARG A 1 199 ? 2.829 -8.456 -4.863 1.00 93.12 199 ARG A C 1
ATOM 1588 O O . ARG A 1 199 ? 1.953 -7.656 -4.563 1.00 93.12 199 ARG A O 1
ATOM 1595 N N . LYS A 1 200 ? 3.104 -9.527 -4.113 1.00 92.56 200 LYS A N 1
ATOM 1596 C CA . LYS A 1 200 ? 2.343 -9.881 -2.903 1.00 92.56 200 LYS A CA 1
ATOM 1597 C C . LYS A 1 200 ? 2.423 -8.804 -1.827 1.00 92.56 200 LYS A C 1
ATOM 1599 O O . LYS A 1 200 ? 1.407 -8.489 -1.216 1.00 92.56 200 LYS A O 1
ATOM 1604 N N . ALA A 1 201 ? 3.609 -8.238 -1.606 1.00 90.88 201 ALA A N 1
ATOM 1605 C CA . ALA A 1 201 ? 3.828 -7.124 -0.688 1.00 90.88 201 ALA A CA 1
ATOM 1606 C C . ALA A 1 201 ? 2.895 -5.958 -1.030 1.00 90.88 201 ALA A C 1
ATOM 1608 O O . ALA A 1 201 ? 2.147 -5.486 -0.178 1.00 90.88 201 ALA A O 1
ATOM 1609 N N . PHE A 1 202 ? 2.904 -5.544 -2.299 1.00 93.12 202 PHE A N 1
ATOM 1610 C CA . PHE A 1 202 ? 2.055 -4.473 -2.796 1.00 93.12 202 PHE A CA 1
ATOM 1611 C C . PHE A 1 202 ? 0.572 -4.813 -2.636 1.00 93.12 202 PHE A C 1
ATOM 1613 O O . PHE A 1 202 ? -0.162 -4.029 -2.045 1.00 93.12 202 PHE A O 1
ATOM 1620 N N . GLU A 1 203 ? 0.126 -5.972 -3.125 1.00 91.62 203 GLU A N 1
ATOM 1621 C CA . GLU A 1 203 ? -1.284 -6.374 -3.102 1.00 91.62 203 GLU A CA 1
ATOM 1622 C C . GLU A 1 203 ? -1.836 -6.434 -1.674 1.00 91.62 203 GLU A C 1
ATOM 1624 O O . GLU A 1 203 ? -2.893 -5.870 -1.396 1.00 91.62 203 GLU A O 1
ATOM 1629 N N . LEU A 1 204 ? -1.113 -7.065 -0.744 1.00 90.75 204 LEU A N 1
ATOM 1630 C CA . LEU A 1 204 ? -1.558 -7.197 0.644 1.00 90.75 204 LEU A CA 1
ATOM 1631 C C . LEU A 1 204 ? -1.624 -5.839 1.342 1.00 90.75 204 LEU A C 1
ATOM 1633 O O . LEU A 1 204 ? -2.631 -5.543 1.984 1.00 90.75 204 LEU A O 1
ATOM 1637 N N . THR A 1 205 ? -0.604 -4.992 1.176 1.00 90.56 205 THR A N 1
ATOM 1638 C CA . THR A 1 205 ? -0.624 -3.634 1.734 1.00 90.56 205 THR A CA 1
ATOM 1639 C C . THR A 1 205 ? -1.709 -2.776 1.091 1.00 90.56 205 THR A C 1
ATOM 1641 O O . THR A 1 205 ? -2.391 -2.021 1.781 1.00 90.56 205 THR A O 1
ATOM 1644 N N . TRP A 1 206 ? -1.949 -2.925 -0.212 1.00 90.50 206 TRP A N 1
ATOM 1645 C CA . TRP A 1 206 ? -3.027 -2.223 -0.901 1.00 90.50 206 TRP A CA 1
ATOM 1646 C C . TRP A 1 206 ? -4.399 -2.619 -0.351 1.00 90.50 206 TRP A C 1
ATOM 1648 O O . TRP A 1 206 ? -5.262 -1.765 -0.161 1.00 90.50 206 TRP A O 1
ATOM 1658 N N . LEU A 1 207 ? -4.602 -3.898 -0.025 1.00 86.75 207 LEU A N 1
ATOM 1659 C CA . LEU A 1 207 ? -5.842 -4.383 0.584 1.00 86.75 207 LEU A CA 1
ATOM 1660 C C . LEU A 1 207 ? -6.059 -3.859 2.014 1.00 86.75 207 LEU A C 1
ATOM 1662 O O . LEU A 1 207 ? -7.211 -3.763 2.451 1.00 86.75 207 LEU A O 1
ATOM 1666 N N . GLU A 1 208 ? -5.001 -3.451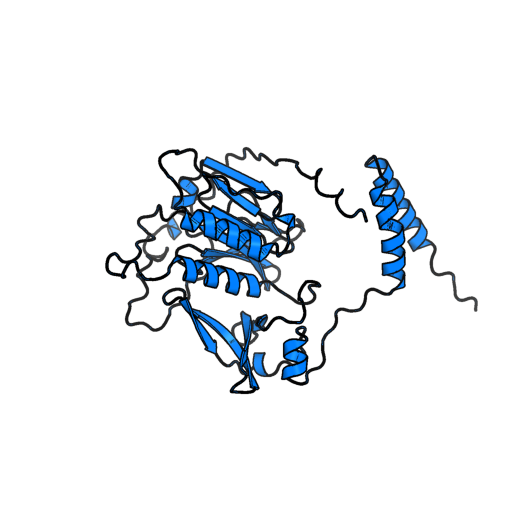 2.728 1.00 83.75 208 GLU A N 1
ATOM 1667 C CA . GLU A 1 208 ? -5.140 -2.807 4.040 1.00 83.75 208 GLU A CA 1
ATOM 1668 C C . GLU A 1 208 ? -5.891 -1.479 3.945 1.00 83.75 208 GLU A C 1
ATOM 1670 O O . GLU A 1 208 ? -6.607 -1.138 4.879 1.00 83.75 208 GLU A O 1
ATOM 1675 N N . ARG A 1 209 ? -5.794 -0.735 2.836 1.00 77.75 209 ARG A N 1
ATOM 1676 C CA . ARG A 1 209 ? -6.318 0.642 2.727 1.00 77.75 209 ARG A CA 1
ATOM 1677 C C . ARG A 1 209 ? -7.821 0.769 2.980 1.00 77.75 209 ARG A C 1
ATOM 1679 O O . ARG A 1 209 ? -8.298 1.812 3.413 1.00 77.75 209 ARG A O 1
ATOM 1686 N N . ARG A 1 210 ? -8.578 -0.288 2.692 1.00 64.44 210 ARG A N 1
ATOM 1687 C CA . ARG A 1 210 ? -10.037 -0.227 2.580 1.00 64.44 210 ARG A CA 1
ATOM 1688 C C . ARG A 1 210 ? -10.690 -0.092 3.935 1.00 64.44 210 ARG A C 1
ATOM 1690 O O . ARG A 1 210 ? -10.743 -1.071 4.678 1.00 64.44 210 ARG A O 1
ATOM 1697 N N . ARG A 1 211 ? -11.200 1.096 4.250 1.00 62.62 211 ARG A N 1
ATOM 1698 C CA . ARG A 1 211 ? -12.186 1.295 5.314 1.00 62.62 211 ARG A CA 1
ATOM 1699 C C . ARG A 1 211 ? -13.583 1.120 4.743 1.00 62.62 211 ARG A C 1
ATOM 1701 O O . ARG A 1 211 ? -13.841 1.444 3.594 1.00 62.62 211 ARG A O 1
ATOM 1708 N N . PHE A 1 212 ? -14.471 0.597 5.572 1.00 48.34 212 PHE A N 1
ATOM 1709 C CA . PHE A 1 212 ? -15.889 0.830 5.376 1.00 48.34 212 PHE A CA 1
ATOM 1710 C C . PHE A 1 212 ? -16.248 2.250 5.832 1.00 48.34 212 PHE A C 1
ATOM 1712 O O . PHE A 1 212 ? -15.639 2.720 6.801 1.00 48.34 212 PHE A O 1
ATOM 1719 N N . PRO A 1 213 ? -17.267 2.875 5.222 1.00 48.28 213 PRO A N 1
ATOM 1720 C CA . PRO A 1 213 ? -17.961 2.443 4.006 1.00 48.28 213 PRO A CA 1
ATOM 1721 C C . PRO A 1 213 ? -17.158 2.857 2.771 1.00 48.28 213 PRO A C 1
ATOM 1723 O O . PRO A 1 213 ? -16.829 4.022 2.608 1.00 48.28 213 PRO A O 1
ATOM 1726 N N . CYS A 1 214 ? -16.797 1.905 1.920 1.00 51.44 214 CYS A N 1
ATOM 1727 C CA . CYS A 1 214 ? -16.293 2.203 0.585 1.00 51.44 214 CYS A CA 1
ATOM 1728 C C . CYS A 1 214 ? -17.085 1.310 -0.365 1.00 51.44 214 CYS A C 1
ATOM 1730 O O . CYS A 1 214 ? -17.088 0.086 -0.195 1.00 51.44 214 CYS A O 1
ATOM 1732 N N . ASP A 1 215 ? -17.790 1.937 -1.302 1.00 48.66 215 ASP A N 1
ATOM 1733 C CA . ASP A 1 215 ? -18.769 1.309 -2.196 1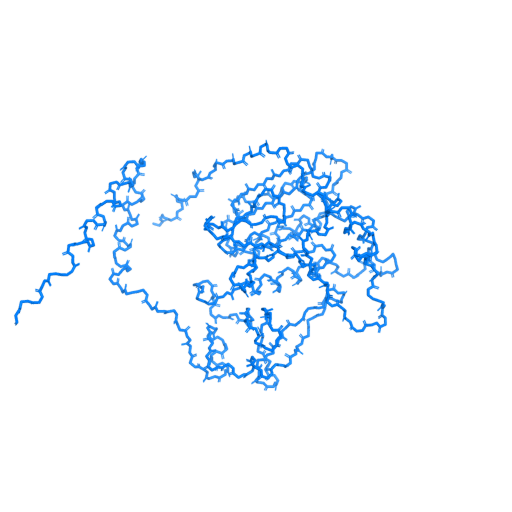.00 48.66 215 ASP A CA 1
ATOM 1734 C C . ASP A 1 215 ? -18.138 0.248 -3.117 1.00 48.66 215 ASP A C 1
ATOM 1736 O O . ASP A 1 215 ? -18.798 -0.698 -3.542 1.00 48.66 215 ASP A O 1
ATOM 1740 N N . ASP A 1 216 ? -16.817 0.315 -3.310 1.00 50.66 216 ASP A N 1
ATOM 1741 C CA . ASP A 1 216 ? -16.037 -0.621 -4.125 1.00 50.66 216 ASP A CA 1
ATOM 1742 C C . ASP A 1 216 ? -15.477 -1.824 -3.355 1.00 50.66 216 ASP A C 1
ATOM 1744 O O . ASP A 1 216 ? -14.672 -2.613 -3.891 1.00 50.66 216 ASP A O 1
ATOM 1748 N N . VAL A 1 217 ? -15.902 -2.023 -2.100 1.00 48.81 217 VAL A N 1
ATOM 1749 C CA . VAL A 1 217 ? -15.803 -3.338 -1.461 1.00 48.81 217 VAL A CA 1
ATOM 1750 C C . VAL A 1 217 ? -16.802 -4.244 -2.170 1.00 48.81 217 VAL A C 1
ATOM 1752 O O . VAL A 1 217 ? -17.870 -4.553 -1.652 1.00 48.81 217 VAL A O 1
ATOM 1755 N N . THR A 1 218 ? -16.430 -4.710 -3.367 1.00 49.88 218 THR A N 1
ATOM 1756 C CA . THR A 1 218 ? -17.070 -5.848 -4.020 1.00 49.88 218 THR A CA 1
ATOM 1757 C C . THR A 1 218 ? -17.180 -6.927 -2.956 1.00 49.88 218 THR A C 1
ATOM 1759 O O . THR A 1 218 ? -16.165 -7.439 -2.475 1.00 49.88 218 THR A O 1
ATOM 1762 N N . HIS A 1 219 ? -18.402 -7.201 -2.522 1.00 53.19 219 HIS A N 1
ATOM 1763 C CA . HIS A 1 219 ? -18.707 -7.887 -1.271 1.00 53.19 219 HIS A CA 1
ATOM 1764 C C . HIS A 1 219 ? -18.216 -9.349 -1.178 1.00 53.19 219 HIS A C 1
ATOM 1766 O O . HIS A 1 219 ? -18.483 -10.057 -0.205 1.00 53.19 219 HIS A O 1
ATOM 1772 N N . THR A 1 220 ? -17.500 -9.799 -2.203 1.00 59.47 220 THR A N 1
ATOM 1773 C CA . THR A 1 220 ? -16.966 -11.134 -2.443 1.00 59.47 220 THR A CA 1
ATOM 1774 C C . THR A 1 220 ? -15.533 -11.330 -1.948 1.00 59.47 220 THR A C 1
ATOM 1776 O O . THR A 1 220 ? -15.005 -12.429 -2.073 1.00 59.47 220 THR A O 1
ATOM 1779 N N . GLN A 1 221 ? -14.876 -10.299 -1.407 1.00 69.56 221 GLN A N 1
ATOM 1780 C CA . GLN A 1 221 ? -13.457 -10.400 -1.053 1.00 69.56 221 GLN A CA 1
ATOM 1781 C C . GLN A 1 221 ? -13.205 -11.228 0.215 1.00 69.56 221 GLN A C 1
ATOM 1783 O O . GLN A 1 221 ? -13.846 -11.034 1.252 1.00 69.56 221 GLN A O 1
ATOM 1788 N N . GLU A 1 222 ? -12.207 -12.110 0.130 1.00 83.88 222 GLU A N 1
ATOM 1789 C CA . GLU A 1 222 ? -11.772 -13.013 1.206 1.00 83.88 222 GLU A CA 1
ATOM 1790 C C . GLU A 1 222 ? -10.888 -12.326 2.259 1.00 83.88 222 GLU A C 1
ATOM 1792 O O . GLU A 1 222 ? -10.626 -12.895 3.323 1.00 83.88 222 GLU A O 1
ATOM 1797 N N . SER A 1 223 ? -10.441 -11.097 1.981 1.00 87.75 223 SER A N 1
ATOM 1798 C CA . SER A 1 223 ? -9.652 -10.288 2.904 1.00 87.75 223 SER A CA 1
ATOM 1799 C C . SER A 1 223 ? -9.936 -8.791 2.781 1.00 87.75 223 SER A C 1
ATOM 1801 O O . SER A 1 223 ? -10.339 -8.294 1.728 1.00 87.75 223 SER A O 1
ATOM 1803 N N . TYR A 1 224 ? -9.770 -8.066 3.889 1.00 85.56 224 TYR A N 1
ATOM 1804 C CA . TYR A 1 224 ? -9.926 -6.608 3.945 1.00 85.56 224 TYR A CA 1
ATOM 1805 C C . TYR A 1 224 ? -9.209 -6.007 5.164 1.00 85.56 224 TYR A C 1
ATOM 1807 O O . TYR A 1 224 ? -8.872 -6.718 6.113 1.00 85.56 224 TYR A O 1
ATOM 1815 N N . GLY A 1 225 ? -8.941 -4.700 5.138 1.00 86.75 225 GLY A N 1
ATOM 1816 C CA . GLY A 1 225 ? -8.305 -3.989 6.247 1.00 86.75 225 GLY A CA 1
ATOM 1817 C C . GLY A 1 225 ? -9.247 -3.739 7.432 1.00 86.75 225 GLY A C 1
ATOM 1818 O O . GLY A 1 225 ? -10.370 -3.268 7.255 1.00 86.75 225 GLY A O 1
ATOM 1819 N N . VAL A 1 226 ? -8.774 -3.981 8.657 1.00 85.81 226 VAL A N 1
ATOM 1820 C CA . VAL A 1 226 ? -9.478 -3.693 9.922 1.00 85.81 226 VAL A CA 1
ATOM 1821 C C . VAL A 1 226 ? -8.530 -3.014 10.906 1.00 85.81 226 VAL A C 1
ATOM 1823 O O . VAL A 1 226 ? -7.361 -3.380 11.008 1.00 85.81 226 VAL A O 1
ATOM 1826 N N . ASP A 1 227 ? -9.028 -2.046 11.675 1.00 86.75 227 ASP A N 1
ATOM 1827 C CA . ASP A 1 227 ? -8.260 -1.436 12.763 1.00 86.75 227 ASP A CA 1
ATOM 1828 C C . ASP A 1 227 ? -8.255 -2.369 13.985 1.00 86.75 227 ASP A C 1
ATOM 1830 O O . ASP A 1 227 ? -9.253 -2.535 14.690 1.00 86.75 227 ASP A O 1
ATOM 1834 N N . CYS A 1 228 ? -7.122 -3.025 14.245 1.00 89.75 228 CYS A N 1
ATOM 1835 C CA . CYS A 1 228 ? -7.017 -3.986 15.334 1.00 89.75 228 CYS A CA 1
ATOM 1836 C C . CYS A 1 228 ? -6.725 -3.282 16.661 1.00 89.75 228 CYS A C 1
ATOM 1838 O O . CYS A 1 228 ? -5.597 -2.860 16.920 1.00 89.75 228 CYS A O 1
ATOM 1840 N N . HIS A 1 229 ? -7.693 -3.269 17.581 1.00 88.50 229 HIS A N 1
ATOM 1841 C CA . HIS A 1 229 ? -7.507 -2.679 18.914 1.00 88.50 229 HIS A CA 1
ATOM 1842 C C . HIS A 1 229 ? -6.347 -3.314 19.711 1.00 88.50 2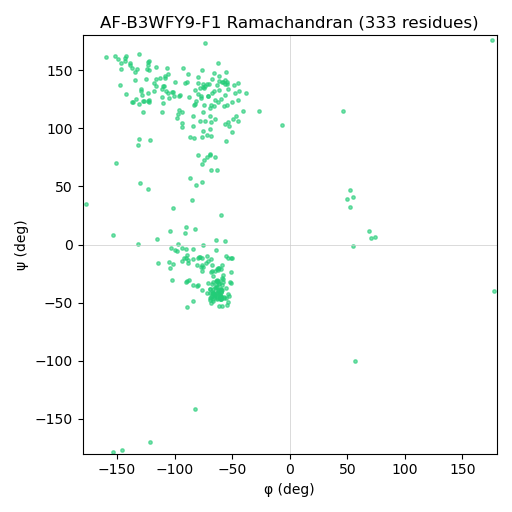29 HIS A C 1
ATOM 1844 O O . HIS A 1 229 ? -5.726 -2.657 20.546 1.00 88.50 229 HIS A O 1
ATOM 1850 N N . ARG A 1 230 ? -6.040 -4.603 19.494 1.00 90.19 230 ARG A N 1
ATOM 1851 C CA . ARG A 1 230 ? -4.929 -5.274 20.194 1.00 90.19 230 ARG A CA 1
ATOM 1852 C C . ARG A 1 230 ? -3.575 -4.737 19.735 1.00 90.19 230 ARG A C 1
ATOM 1854 O O . ARG A 1 230 ? -2.730 -4.460 20.576 1.00 90.19 230 ARG A O 1
ATOM 1861 N N . LEU A 1 231 ? -3.380 -4.633 18.422 1.00 86.69 231 LEU A N 1
ATOM 1862 C CA . LEU A 1 231 ? -2.107 -4.223 17.827 1.00 86.69 231 LEU A CA 1
ATOM 1863 C C . LEU A 1 231 ? -1.999 -2.706 17.641 1.00 86.69 231 LEU A C 1
ATOM 1865 O O . LEU A 1 231 ? -0.923 -2.219 17.321 1.00 86.69 231 LEU A O 1
ATOM 1869 N N . ARG A 1 232 ? -3.098 -1.964 17.846 1.00 84.38 232 ARG A N 1
ATOM 1870 C CA . ARG A 1 232 ? -3.193 -0.509 17.639 1.00 84.38 232 ARG A CA 1
ATOM 1871 C C . ARG A 1 232 ? -2.716 -0.071 16.252 1.00 84.38 232 ARG A C 1
ATOM 1873 O O . ARG A 1 232 ? -2.187 1.020 16.086 1.00 84.38 232 ARG A O 1
ATOM 1880 N N . ARG A 1 233 ? -2.914 -0.938 15.263 1.00 84.25 233 ARG A N 1
ATOM 1881 C CA . ARG A 1 233 ? -2.630 -0.677 13.856 1.00 84.25 233 ARG A CA 1
ATOM 1882 C C . ARG A 1 233 ? -3.695 -1.315 12.987 1.00 84.25 233 ARG A C 1
ATOM 1884 O O . ARG A 1 233 ? -4.420 -2.215 13.429 1.00 84.25 233 ARG A O 1
ATOM 1891 N N . ARG A 1 234 ? -3.757 -0.851 11.748 1.00 85.00 234 ARG A N 1
ATOM 1892 C CA . ARG A 1 234 ? -4.536 -1.501 10.708 1.00 85.00 234 ARG A CA 1
ATOM 1893 C C . ARG A 1 234 ? -3.875 -2.823 10.332 1.00 85.00 234 ARG A C 1
ATOM 1895 O O . ARG A 1 234 ? -2.651 -2.913 10.282 1.00 85.00 234 ARG A O 1
ATOM 1902 N N . VAL A 1 235 ? -4.689 -3.851 10.147 1.00 88.88 235 VAL A N 1
ATOM 1903 C CA . VAL A 1 235 ? -4.250 -5.191 9.759 1.00 88.88 235 VAL A CA 1
ATOM 1904 C C . VAL A 1 235 ? -5.139 -5.712 8.652 1.00 88.88 235 VAL A C 1
ATOM 1906 O O . VAL A 1 235 ? -6.334 -5.416 8.620 1.00 88.88 235 VAL A O 1
ATOM 1909 N N . LEU A 1 236 ? -4.573 -6.531 7.777 1.00 91.75 236 LEU A N 1
ATOM 1910 C CA . LEU A 1 236 ? -5.359 -7.311 6.841 1.00 91.75 236 LEU A CA 1
ATOM 1911 C C . LEU A 1 236 ? -5.973 -8.505 7.580 1.00 91.75 236 LEU A C 1
ATOM 1913 O O . LEU A 1 236 ? -5.259 -9.264 8.239 1.00 91.75 236 LEU A O 1
ATOM 1917 N N . VAL A 1 237 ? -7.289 -8.680 7.494 1.00 92.00 237 VAL A N 1
ATOM 1918 C CA . VAL A 1 237 ? -7.973 -9.852 8.051 1.00 92.00 237 VAL A CA 1
ATOM 1919 C C . VAL A 1 237 ? -8.408 -10.804 6.949 1.00 92.00 237 VAL A C 1
ATOM 1921 O O . VAL A 1 237 ? -8.760 -10.373 5.857 1.00 92.00 237 VAL A O 1
ATOM 1924 N N . GLY A 1 238 ? -8.384 -12.098 7.251 1.00 92.56 238 GLY A N 1
ATOM 1925 C CA . GLY A 1 238 ? -8.861 -13.191 6.409 1.00 92.56 238 GLY A CA 1
ATOM 1926 C C . GLY A 1 238 ? -9.778 -14.122 7.203 1.00 92.56 238 GLY A C 1
ATOM 1927 O O . GLY A 1 238 ? -9.776 -14.099 8.439 1.00 92.56 238 GLY A O 1
ATOM 1928 N N . PHE A 1 239 ? -10.549 -14.957 6.510 1.00 91.38 239 PHE A N 1
ATOM 1929 C CA . PHE A 1 239 ? -11.300 -16.039 7.148 1.00 91.38 239 PHE A CA 1
ATOM 1930 C C . PHE A 1 239 ? -10.516 -17.348 7.061 1.00 91.38 239 PHE A C 1
ATOM 1932 O O . PHE A 1 239 ? -10.072 -17.758 5.989 1.00 91.38 239 PHE A O 1
ATOM 1939 N N . ASP A 1 240 ? -10.333 -18.016 8.195 1.00 93.94 240 ASP A N 1
ATOM 1940 C CA . ASP A 1 240 ? -9.718 -19.332 8.238 1.00 93.94 240 ASP A CA 1
ATOM 1941 C C . ASP A 1 240 ? -10.781 -20.428 8.305 1.00 93.94 240 ASP A C 1
ATOM 1943 O O . ASP A 1 240 ? -11.429 -20.614 9.336 1.00 93.94 240 ASP A O 1
ATOM 1947 N N . GLU A 1 241 ? -10.949 -21.170 7.209 1.00 91.62 241 GLU A N 1
ATOM 1948 C CA . GLU A 1 241 ? -11.986 -22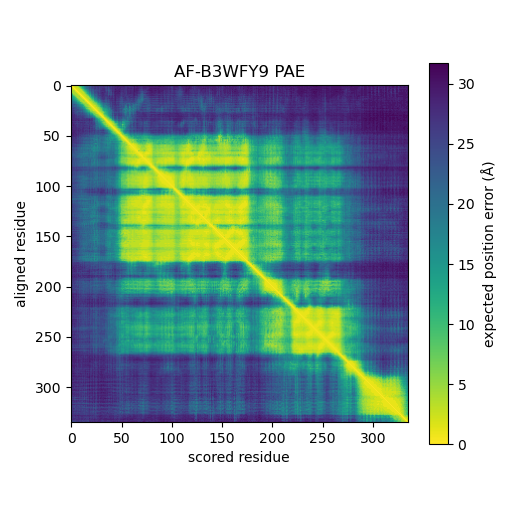.201 7.097 1.00 91.62 241 GLU A CA 1
ATOM 1949 C C . GLU A 1 241 ? -11.758 -23.382 8.044 1.00 91.62 241 GLU A C 1
ATOM 1951 O O . GLU A 1 241 ? -12.720 -23.950 8.558 1.00 91.62 241 GLU A O 1
ATOM 1956 N N . THR A 1 242 ? -10.501 -23.722 8.337 1.00 93.50 242 THR A N 1
ATOM 1957 C CA . THR A 1 242 ? -10.169 -24.829 9.243 1.00 93.50 242 THR A CA 1
ATOM 1958 C C . THR A 1 242 ? -10.682 -24.566 10.656 1.00 93.50 242 THR A C 1
ATOM 1960 O O . THR A 1 242 ? -11.271 -25.446 11.279 1.00 93.50 242 THR A O 1
ATOM 1963 N N . HIS A 1 243 ? -10.482 -23.347 11.164 1.00 93.19 243 HIS A N 1
ATOM 1964 C CA . HIS A 1 243 ? -10.881 -22.981 12.524 1.00 93.19 243 HIS A CA 1
ATOM 1965 C C . HIS A 1 243 ? -12.208 -22.216 12.588 1.00 93.19 243 HIS A C 1
ATOM 1967 O O . HIS A 1 243 ? -12.674 -21.942 13.694 1.00 93.19 243 HIS A O 1
ATOM 1973 N N . GLN A 1 244 ? -12.799 -21.876 11.436 1.00 90.62 244 GLN A N 1
ATOM 1974 C CA . GLN A 1 244 ? -14.009 -21.057 11.290 1.00 90.62 244 GLN A CA 1
ATOM 1975 C C . GLN A 1 244 ? -13.897 -19.721 12.043 1.00 90.62 244 GLN A C 1
ATOM 1977 O O . GLN A 1 244 ? -14.774 -19.338 12.817 1.00 90.62 244 GLN A O 1
ATOM 1982 N N . LYS A 1 245 ? -12.760 -19.036 11.876 1.00 91.88 245 LYS A N 1
ATOM 1983 C CA . LYS A 1 245 ? -12.396 -17.833 12.642 1.00 91.88 245 LYS A CA 1
ATOM 1984 C C . LYS A 1 245 ? -11.767 -16.766 11.764 1.00 91.88 245 LYS A C 1
ATOM 1986 O O . LYS A 1 245 ? -11.157 -17.071 10.743 1.00 91.88 245 LYS A O 1
ATOM 1991 N N . ILE A 1 246 ? -11.853 -15.517 12.216 1.00 91.75 246 ILE A N 1
ATOM 1992 C CA . ILE A 1 246 ? -11.089 -14.426 11.612 1.00 91.75 246 ILE A CA 1
ATOM 1993 C C . ILE A 1 246 ? -9.644 -14.491 12.098 1.00 91.75 246 ILE A C 1
ATOM 1995 O O . ILE A 1 246 ? -9.370 -14.621 13.297 1.00 91.75 246 ILE A O 1
ATOM 1999 N N . VAL A 1 247 ? -8.723 -14.344 11.157 1.00 94.75 247 VAL A N 1
ATOM 2000 C CA . VAL A 1 247 ? -7.281 -14.294 11.389 1.00 94.75 247 VAL A CA 1
ATOM 2001 C C . VAL A 1 247 ? -6.707 -13.015 10.802 1.00 94.75 247 VAL A C 1
ATOM 2003 O O . VAL A 1 247 ? -7.230 -12.483 9.828 1.00 94.75 247 VAL A O 1
ATOM 2006 N N . HIS A 1 248 ? -5.624 -12.519 11.386 1.00 95.19 248 HIS A N 1
ATOM 2007 C CA . HIS A 1 248 ? -4.774 -11.548 10.714 1.00 95.19 248 HIS A CA 1
ATOM 2008 C C . HIS A 1 248 ? -3.943 -12.270 9.659 1.00 95.19 248 HIS A C 1
ATOM 2010 O O . HIS A 1 248 ? -3.428 -13.361 9.920 1.00 95.19 248 HIS A O 1
ATOM 2016 N N . LEU A 1 249 ? -3.805 -11.655 8.493 1.00 93.88 249 LEU A N 1
ATOM 2017 C CA . LEU A 1 249 ? -2.878 -12.069 7.455 1.00 93.88 249 LEU A CA 1
ATOM 2018 C C . LEU A 1 249 ? -1.616 -11.228 7.611 1.00 93.88 249 LEU A C 1
ATOM 2020 O O . LEU A 1 249 ? -1.655 -10.008 7.474 1.00 93.88 249 LEU A O 1
ATOM 2024 N N . ASN A 1 250 ? -0.510 -11.887 7.925 1.00 91.75 250 ASN A N 1
ATOM 2025 C CA . ASN A 1 250 ? 0.795 -11.257 8.045 1.00 91.75 250 ASN A CA 1
ATOM 2026 C C . ASN A 1 250 ? 1.665 -11.681 6.863 1.00 91.75 250 ASN A C 1
ATOM 2028 O O . ASN A 1 250 ? 1.589 -12.826 6.413 1.00 91.75 250 ASN A O 1
ATOM 2032 N N . PHE A 1 251 ? 2.491 -10.761 6.373 1.00 88.88 251 PHE A N 1
ATOM 2033 C CA . PHE A 1 251 ? 3.362 -10.987 5.227 1.00 88.88 251 PHE A CA 1
ATOM 2034 C C . PHE A 1 251 ? 4.833 -11.033 5.642 1.00 88.88 251 PHE A C 1
ATOM 2036 O O . PHE A 1 251 ? 5.325 -10.195 6.402 1.00 88.88 251 PHE A O 1
ATOM 2043 N N . ASN A 1 252 ? 5.546 -12.037 5.135 1.00 84.88 252 ASN A N 1
ATOM 2044 C CA . ASN A 1 252 ? 6.976 -12.174 5.335 1.00 84.88 252 ASN A CA 1
ATOM 2045 C C . ASN A 1 252 ? 7.705 -11.520 4.172 1.00 84.88 252 ASN A C 1
ATOM 2047 O O . ASN A 1 252 ? 7.897 -12.133 3.127 1.00 84.88 252 ASN A O 1
ATOM 2051 N N . ASN A 1 253 ? 8.199 -10.310 4.384 1.00 77.06 253 ASN A N 1
ATOM 2052 C CA . ASN A 1 253 ? 8.932 -9.557 3.367 1.00 77.06 253 ASN A CA 1
ATOM 2053 C C . ASN A 1 253 ? 10.166 -10.313 2.845 1.00 77.06 253 ASN A C 1
ATOM 2055 O O . ASN A 1 253 ? 10.608 -10.101 1.719 1.00 77.06 253 ASN A O 1
ATOM 2059 N N . ARG A 1 254 ? 10.734 -11.211 3.664 1.00 71.69 254 ARG A N 1
ATOM 2060 C CA . ARG A 1 254 ? 11.910 -12.008 3.314 1.00 71.69 254 ARG A CA 1
ATOM 2061 C C . ARG A 1 254 ? 11.557 -13.262 2.526 1.00 71.69 254 ARG A C 1
ATOM 2063 O O . ARG A 1 254 ? 12.243 -13.555 1.551 1.00 71.69 254 ARG A O 1
ATOM 2070 N N . THR A 1 255 ? 10.581 -14.040 2.994 1.00 80.12 255 THR A N 1
ATOM 2071 C CA . THR A 1 255 ? 10.247 -15.345 2.392 1.00 80.12 255 THR A CA 1
ATOM 2072 C C . THR A 1 255 ? 9.129 -15.250 1.356 1.00 80.12 255 THR A C 1
ATOM 2074 O O . THR A 1 255 ? 8.939 -16.180 0.580 1.00 80.12 255 THR A O 1
ATOM 2077 N N . GLY A 1 256 ? 8.395 -14.136 1.316 1.00 83.12 256 GLY A N 1
ATOM 2078 C CA . GLY A 1 256 ? 7.167 -13.993 0.535 1.00 83.12 256 GLY A CA 1
ATOM 2079 C C . GLY A 1 256 ? 5.989 -14.794 1.086 1.00 83.12 256 GLY A C 1
ATOM 2080 O O . GLY A 1 256 ? 4.948 -14.883 0.430 1.00 83.12 256 GLY A O 1
ATOM 2081 N N . GLU A 1 257 ? 6.154 -15.427 2.249 1.00 89.44 257 GLU A N 1
ATOM 2082 C CA . GLU A 1 257 ? 5.129 -16.262 2.858 1.00 89.44 257 GLU A CA 1
ATOM 2083 C C . GLU A 1 257 ? 4.088 -15.401 3.561 1.00 89.44 257 GLU A C 1
ATOM 2085 O O . GLU A 1 257 ? 4.405 -14.437 4.258 1.00 89.44 257 GLU A O 1
ATOM 2090 N N . VAL A 1 258 ? 2.830 -15.792 3.400 1.00 90.94 258 VAL A N 1
ATOM 2091 C CA . VAL A 1 258 ? 1.719 -15.239 4.164 1.00 90.94 258 VAL A CA 1
ATOM 2092 C C . VAL A 1 258 ? 1.393 -16.232 5.261 1.00 90.94 258 VAL A C 1
ATOM 2094 O O . VAL A 1 258 ? 1.164 -17.408 4.976 1.00 90.94 258 VAL A O 1
ATOM 2097 N N . TRP A 1 259 ? 1.339 -15.774 6.506 1.00 93.12 259 TRP A N 1
ATOM 2098 C CA . TRP A 1 259 ? 0.884 -16.608 7.612 1.00 93.12 259 TRP A CA 1
ATOM 2099 C C . TRP A 1 259 ? -0.302 -15.981 8.330 1.00 93.12 259 TRP A C 1
ATOM 2101 O O . TRP A 1 259 ? -0.561 -14.778 8.260 1.00 93.12 259 TRP A O 1
ATOM 2111 N N . LYS A 1 260 ? 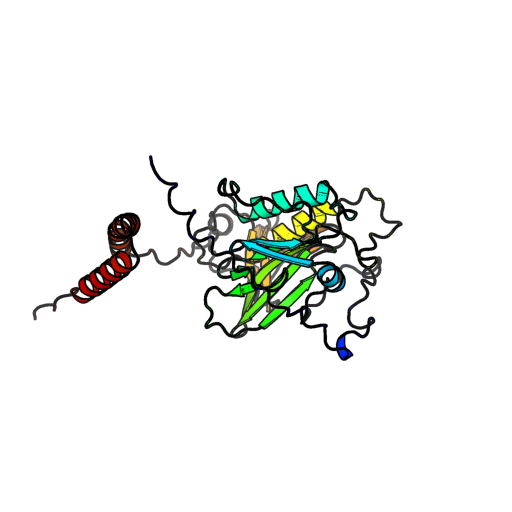-1.045 -16.844 9.016 1.00 94.88 260 LYS A N 1
ATOM 2112 C CA . LYS A 1 260 ? -2.269 -16.498 9.727 1.00 94.88 260 LYS A CA 1
ATOM 2113 C C . LYS A 1 260 ? -1.972 -16.389 11.215 1.00 94.88 260 LYS A C 1
ATOM 2115 O O . LYS A 1 260 ? -1.371 -17.292 11.793 1.00 94.88 260 LYS A O 1
ATOM 2120 N N . GLU A 1 261 ? -2.420 -15.313 11.846 1.00 95.25 261 GLU A N 1
ATOM 2121 C CA . GLU A 1 261 ? -2.332 -15.134 13.297 1.00 95.25 261 GLU A CA 1
ATOM 2122 C C . GLU A 1 261 ? -3.724 -14.904 13.884 1.00 95.25 261 GLU A C 1
ATOM 2124 O O . GLU A 1 261 ? -4.489 -14.053 13.427 1.00 95.25 261 GLU A O 1
ATOM 2129 N N . PHE A 1 262 ? -4.070 -15.646 14.933 1.00 94.75 262 PHE A N 1
ATOM 2130 C CA . PHE A 1 262 ? -5.333 -15.436 15.630 1.00 94.75 262 PHE A CA 1
ATOM 2131 C C . PHE A 1 262 ? -5.286 -14.169 16.481 1.00 94.75 262 PHE A C 1
ATOM 2133 O O . PHE A 1 262 ? -4.354 -13.945 17.252 1.00 94.75 262 PHE A O 1
ATOM 2140 N N . CYS A 1 263 ? -6.355 -13.375 16.431 1.00 95.19 263 CYS A N 1
ATOM 2141 C CA . CYS A 1 263 ? -6.519 -12.237 17.324 1.00 95.19 263 CYS A CA 1
ATOM 2142 C C . CYS A 1 263 ? -7.810 -12.344 18.130 1.00 95.19 263 CYS A C 1
ATOM 2144 O O . CYS A 1 263 ? -8.907 -12.367 17.581 1.00 95.19 263 CYS A O 1
ATOM 2146 N N . SER A 1 264 ? -7.686 -12.319 19.458 1.00 92.50 264 SER A N 1
ATOM 2147 C CA . SER A 1 264 ? -8.823 -12.392 20.383 1.00 92.50 264 SER A CA 1
ATOM 2148 C C . SER A 1 264 ? -9.808 -11.221 20.274 1.00 92.50 264 SER A C 1
ATOM 2150 O O . SER A 1 264 ? -10.951 -11.361 20.708 1.00 92.50 264 SER A O 1
ATOM 2152 N N . LYS A 1 265 ? -9.378 -10.079 19.718 1.00 91.19 265 LYS A N 1
ATOM 2153 C CA . LYS A 1 265 ? -10.221 -8.899 19.482 1.00 91.19 265 LYS A CA 1
ATOM 2154 C C . LYS A 1 265 ? -10.901 -8.962 18.115 1.00 91.19 265 LYS A C 1
ATOM 2156 O O . LYS A 1 265 ? -12.123 -8.939 18.072 1.00 91.19 265 LYS A O 1
ATOM 2161 N N . CYS A 1 266 ? -10.144 -9.141 17.030 1.00 89.69 266 CYS A N 1
ATOM 2162 C CA . CYS A 1 266 ? -10.718 -9.209 15.679 1.00 89.69 266 CYS A CA 1
ATOM 2163 C C . CYS A 1 266 ? -11.567 -10.466 15.446 1.00 89.69 266 CYS A C 1
ATOM 2165 O O . CYS A 1 266 ? -12.458 -10.448 14.615 1.00 89.69 266 CYS A O 1
ATOM 2167 N N . ASN A 1 267 ? -11.355 -11.549 16.196 1.00 86.06 267 ASN A N 1
ATOM 2168 C CA . ASN A 1 267 ? -12.203 -12.738 16.095 1.00 86.06 267 ASN A CA 1
ATOM 2169 C C . ASN A 1 267 ? -13.607 -12.556 16.703 1.00 86.06 267 ASN A C 1
ATOM 2171 O O . ASN A 1 267 ? -14.488 -13.372 16.464 1.00 86.06 267 ASN A O 1
ATOM 2175 N N . LYS A 1 268 ? -13.821 -11.517 17.517 1.00 82.81 268 LYS A N 1
ATOM 2176 C CA . LYS A 1 268 ? -15.116 -11.214 18.143 1.00 82.81 268 LYS A CA 1
ATOM 2177 C C . LYS A 1 268 ? -15.841 -10.080 17.418 1.00 82.81 268 LYS A C 1
ATOM 2179 O O . LYS A 1 268 ? -16.513 -9.289 18.067 1.00 82.81 268 LYS A O 1
ATOM 2184 N N . MET A 1 269 ? -15.644 -9.949 16.106 1.00 76.81 269 MET A N 1
ATOM 2185 C CA . MET A 1 269 ? -16.364 -8.940 15.331 1.00 76.81 269 MET A CA 1
ATOM 2186 C C . MET A 1 269 ? -17.870 -9.158 15.493 1.00 76.81 269 MET A C 1
ATOM 2188 O O . MET A 1 269 ? -18.381 -10.228 15.178 1.00 76.81 269 MET A O 1
ATOM 2192 N N . GLU A 1 270 ? -18.552 -8.147 16.027 1.00 81.75 270 GLU A N 1
ATOM 2193 C CA . GLU A 1 270 ? -20.009 -8.142 16.216 1.00 81.75 270 GLU A CA 1
ATOM 2194 C C . GLU A 1 270 ? -20.737 -7.892 14.891 1.00 81.75 270 GLU A C 1
ATOM 2196 O O . GLU A 1 270 ? -21.888 -8.283 14.713 1.00 81.75 270 GLU A O 1
ATOM 2201 N N . SER A 1 271 ? -20.040 -7.272 13.941 1.00 79.31 271 SER A N 1
ATOM 2202 C CA . SER A 1 271 ? -20.530 -6.967 12.610 1.00 79.31 271 SER A CA 1
ATOM 2203 C C . SER A 1 271 ? -19.372 -6.915 11.611 1.00 79.31 271 SER A C 1
ATOM 2205 O O . SER A 1 271 ? -18.196 -6.837 11.982 1.00 79.31 271 SER A O 1
ATOM 2207 N N . THR A 1 272 ? -19.694 -7.016 10.325 1.00 78.50 272 THR A N 1
ATOM 2208 C CA . THR A 1 272 ? -18.716 -6.924 9.237 1.00 78.50 272 THR A CA 1
ATOM 2209 C C . THR A 1 272 ? -19.367 -6.323 8.002 1.00 78.50 272 THR A C 1
ATOM 2211 O O . THR A 1 272 ? -20.587 -6.297 7.854 1.00 78.50 272 THR A O 1
ATOM 2214 N N . THR A 1 273 ? -18.522 -5.813 7.125 1.00 71.44 273 THR A N 1
ATOM 2215 C CA . THR A 1 273 ? -18.888 -5.084 5.913 1.00 71.44 273 THR A CA 1
ATOM 2216 C C . THR A 1 273 ? -18.681 -5.955 4.675 1.00 71.44 273 THR A C 1
ATOM 2218 O O . THR A 1 273 ? -19.214 -5.681 3.603 1.00 71.44 273 THR A O 1
ATOM 2221 N N . SER A 1 274 ? -17.942 -7.057 4.834 1.00 77.19 274 SER A N 1
ATOM 2222 C CA . SER A 1 274 ? -17.814 -8.101 3.829 1.00 77.19 274 SER A CA 1
ATOM 2223 C C . SER A 1 274 ? -19.001 -9.057 3.932 1.00 77.19 274 SER A C 1
ATOM 2225 O O . SER A 1 274 ? -19.185 -9.715 4.959 1.00 77.19 274 SER A O 1
ATOM 2227 N N . ILE A 1 275 ? -19.780 -9.187 2.852 1.00 78.31 275 ILE A N 1
ATOM 2228 C CA . ILE A 1 275 ? -20.851 -10.194 2.774 1.00 78.31 275 ILE A CA 1
ATOM 2229 C C . ILE A 1 275 ? -20.258 -11.593 2.932 1.00 78.31 275 ILE A C 1
ATOM 2231 O O . ILE A 1 275 ? -20.838 -12.419 3.632 1.00 78.31 275 ILE A O 1
ATOM 2235 N N . PHE A 1 276 ? -19.078 -11.851 2.359 1.00 83.12 276 PHE A N 1
ATOM 2236 C CA . PHE A 1 276 ? -18.382 -13.126 2.535 1.00 83.12 276 PHE A CA 1
ATOM 2237 C C . PHE A 1 276 ? -18.196 -13.479 4.020 1.00 83.12 276 PHE A C 1
ATOM 2239 O O . PHE A 1 276 ? -18.581 -14.569 4.450 1.00 83.12 276 PHE A O 1
ATOM 2246 N N . PHE A 1 277 ? -17.683 -12.547 4.831 1.00 81.88 277 PHE A N 1
ATOM 2247 C CA . PHE A 1 277 ? -17.507 -12.772 6.270 1.00 81.88 277 PHE A CA 1
ATOM 2248 C C . PHE A 1 277 ? -18.847 -12.849 6.997 1.00 81.88 277 PHE A C 1
ATOM 2250 O O . PHE A 1 277 ? -19.013 -13.719 7.851 1.00 81.88 277 PHE A O 1
ATOM 2257 N N . ALA A 1 278 ? -19.807 -11.985 6.650 1.00 84.31 278 ALA A N 1
ATOM 2258 C CA . ALA A 1 278 ? -21.136 -11.982 7.254 1.00 84.31 278 ALA A CA 1
ATOM 2259 C C . ALA A 1 278 ? -21.815 -13.348 7.092 1.00 84.31 278 ALA A C 1
ATOM 2261 O O . ALA A 1 278 ? -22.312 -13.914 8.063 1.00 84.31 278 ALA A O 1
ATOM 2262 N N . LEU A 1 279 ? -21.743 -13.932 5.894 1.00 86.50 279 LEU A N 1
ATOM 2263 C CA . LEU A 1 279 ? -22.284 -15.257 5.602 1.00 86.50 279 LEU A CA 1
ATOM 2264 C C . LEU A 1 279 ? -21.530 -16.368 6.341 1.00 86.50 279 LEU A C 1
ATOM 2266 O O . LEU A 1 279 ? -22.159 -17.213 6.979 1.00 86.50 279 LEU A O 1
ATOM 2270 N N . LYS A 1 280 ? -20.192 -16.369 6.287 1.00 87.06 280 LYS A N 1
ATOM 2271 C CA . LYS A 1 280 ? -19.364 -17.412 6.921 1.00 87.06 280 LYS A CA 1
ATOM 2272 C C . LYS A 1 280 ? -19.502 -17.416 8.447 1.00 87.06 280 LYS A C 1
ATOM 2274 O O . LYS A 1 280 ? -19.529 -18.481 9.054 1.00 87.06 280 LYS A O 1
ATOM 2279 N N . LEU A 1 281 ? -19.633 -16.241 9.061 1.00 85.75 281 LEU A N 1
ATOM 2280 C CA . LEU A 1 281 ? -19.714 -16.070 10.515 1.00 85.75 281 LEU A CA 1
ATOM 2281 C C . LEU A 1 281 ? -21.146 -15.923 11.042 1.00 85.75 281 LEU A C 1
ATOM 2283 O O . LEU A 1 281 ? -21.335 -15.875 12.256 1.00 85.75 281 LEU A O 1
ATOM 2287 N N . ARG A 1 282 ? -22.148 -15.856 10.155 1.00 87.50 282 ARG A N 1
ATOM 2288 C CA . ARG A 1 282 ? -23.552 -15.547 10.487 1.00 87.50 282 ARG A CA 1
ATOM 2289 C C . ARG A 1 282 ? -23.694 -14.226 11.251 1.00 87.50 282 ARG A C 1
ATOM 2291 O O . ARG A 1 282 ? -24.450 -14.136 12.216 1.00 87.50 282 ARG A O 1
ATOM 2298 N N . LEU A 1 283 ? -22.936 -13.221 10.826 1.00 84.75 283 LEU A N 1
ATOM 2299 C CA . LEU A 1 283 ? -22.976 -11.876 11.393 1.00 84.75 283 LEU A CA 1
ATOM 2300 C C . LEU A 1 283 ? -23.949 -10.989 10.611 1.00 84.75 283 LEU A C 1
ATOM 2302 O O . LEU A 1 283 ? -24.132 -11.197 9.409 1.00 84.75 283 LEU A O 1
ATOM 2306 N N . PRO A 1 284 ? -24.544 -9.975 11.261 1.00 79.88 284 PRO A N 1
ATOM 2307 C CA . PRO A 1 284 ? -25.261 -8.931 10.547 1.00 79.88 284 PRO A CA 1
ATOM 2308 C C . PRO A 1 284 ? -24.298 -8.160 9.634 1.00 79.88 284 PRO A C 1
ATOM 2310 O O . PRO A 1 284 ? -23.175 -7.817 10.023 1.00 79.88 284 PRO A O 1
ATOM 2313 N N . LEU A 1 285 ? -24.759 -7.888 8.414 1.00 77.69 285 LEU A N 1
ATOM 2314 C CA . LEU A 1 285 ? -24.062 -7.024 7.472 1.00 77.69 285 LEU A CA 1
ATOM 2315 C C . LEU A 1 285 ? -24.278 -5.568 7.887 1.00 77.69 285 LEU A C 1
ATOM 2317 O O . LEU A 1 285 ? -25.419 -5.135 8.050 1.00 77.69 285 LEU A O 1
ATOM 2321 N N . VAL A 1 286 ? -23.195 -4.809 8.030 1.00 73.25 286 VAL A N 1
ATOM 2322 C CA . VAL A 1 286 ? -23.296 -3.349 8.116 1.00 73.25 286 VAL A CA 1
ATOM 2323 C C . VAL A 1 286 ? -23.352 -2.830 6.691 1.00 73.25 286 VAL A C 1
ATOM 2325 O O . VAL A 1 286 ? -22.335 -2.797 6.001 1.00 73.25 286 VAL A O 1
ATOM 2328 N N . LEU A 1 287 ? -24.551 -2.484 6.233 1.00 69.50 287 LEU A N 1
ATOM 2329 C CA . LEU A 1 287 ? -24.707 -1.728 4.998 1.00 69.50 287 LEU A CA 1
ATOM 2330 C C . LEU A 1 287 ? -24.436 -0.251 5.294 1.00 69.50 287 LEU A C 1
ATOM 2332 O O . LEU A 1 287 ? -24.764 0.206 6.397 1.00 69.50 287 LEU A O 1
ATOM 2336 N N . PRO A 1 288 ? -23.821 0.498 4.360 1.00 66.19 288 PRO A N 1
ATOM 2337 C CA . PRO A 1 288 ? -23.830 1.947 4.482 1.00 66.19 288 PRO A CA 1
ATOM 2338 C C . PRO A 1 288 ? -25.292 2.404 4.595 1.00 66.19 288 PRO A C 1
ATOM 2340 O O . PRO A 1 288 ? -26.176 1.729 4.050 1.00 66.19 288 PRO A O 1
ATOM 2343 N N . PRO A 1 289 ? -25.577 3.498 5.327 1.00 67.44 289 PRO A N 1
ATOM 2344 C CA . PRO A 1 289 ? -26.904 4.091 5.273 1.00 67.44 289 PRO A CA 1
ATOM 2345 C C . PRO A 1 289 ? -27.251 4.276 3.798 1.00 67.44 289 PRO A C 1
ATOM 2347 O O . PRO A 1 289 ? -26.463 4.864 3.055 1.00 67.44 289 PRO A O 1
ATOM 2350 N N . GLN A 1 290 ? -28.364 3.683 3.359 1.00 69.06 290 GLN A N 1
ATOM 2351 C CA . GLN A 1 290 ? -28.796 3.881 1.986 1.00 69.06 290 GLN A CA 1
ATOM 2352 C C . GLN A 1 290 ? -29.015 5.378 1.815 1.00 69.06 290 GLN A C 1
ATOM 2354 O O . GLN A 1 290 ? -29.707 5.996 2.628 1.00 69.06 290 GLN A O 1
ATOM 2359 N N . ILE A 1 291 ? -28.353 5.954 0.812 1.00 69.81 291 ILE A N 1
ATOM 2360 C CA . ILE A 1 291 ? -28.683 7.297 0.353 1.00 69.81 291 ILE A CA 1
ATOM 2361 C C . ILE A 1 291 ? -30.185 7.237 0.045 1.00 69.81 291 ILE A C 1
ATOM 2363 O O . ILE A 1 291 ? -30.570 6.355 -0.726 1.00 69.81 291 ILE A O 1
ATOM 2367 N N . PRO A 1 292 ? -31.033 8.052 0.701 1.00 75.69 292 PRO A N 1
ATOM 2368 C CA . PRO A 1 292 ? -32.467 8.044 0.446 1.00 75.69 292 PRO A CA 1
ATOM 2369 C C . PRO A 1 292 ? -32.731 8.116 -1.056 1.00 75.69 292 PRO A C 1
ATOM 2371 O O . PRO A 1 292 ? -32.064 8.896 -1.740 1.00 75.69 292 PRO A O 1
ATOM 2374 N N . ASP A 1 293 ? -33.682 7.323 -1.556 1.00 80.62 293 ASP A N 1
ATOM 2375 C CA . ASP A 1 293 ? -34.010 7.272 -2.990 1.00 80.62 293 ASP A CA 1
ATOM 2376 C C . ASP A 1 293 ? -34.272 8.680 -3.556 1.00 80.62 293 ASP A C 1
ATOM 2378 O O . ASP A 1 293 ? -33.865 8.982 -4.669 1.00 80.62 293 ASP A O 1
ATOM 2382 N N . GLU A 1 294 ? -34.823 9.577 -2.735 1.00 82.38 294 GLU A N 1
ATOM 2383 C CA . GLU A 1 294 ? -35.036 11.001 -3.028 1.00 82.38 294 GLU A CA 1
ATOM 2384 C C . GLU A 1 294 ? -33.740 11.731 -3.434 1.00 82.38 294 GLU A C 1
ATOM 2386 O O . GLU A 1 294 ? -33.713 12.424 -4.446 1.00 82.38 294 GLU A O 1
ATOM 2391 N N . ILE A 1 295 ? -32.638 11.529 -2.700 1.00 76.75 295 ILE A N 1
ATOM 2392 C CA . ILE A 1 295 ? -31.333 12.135 -3.026 1.00 76.75 295 ILE A CA 1
ATOM 2393 C C . ILE A 1 295 ? -30.746 11.486 -4.286 1.00 76.75 295 ILE A C 1
ATOM 2395 O O . ILE A 1 295 ? -30.055 12.141 -5.068 1.00 76.75 295 ILE A O 1
ATOM 2399 N N . LEU A 1 296 ? -31.006 10.192 -4.493 1.00 75.56 296 LEU A N 1
ATOM 2400 C CA . LEU A 1 296 ? -30.554 9.484 -5.687 1.00 75.56 296 LEU A CA 1
ATOM 2401 C C . LEU A 1 296 ? -31.279 9.994 -6.943 1.00 75.56 296 LEU A C 1
ATOM 2403 O O . LEU A 1 296 ? -30.643 10.195 -7.977 1.00 75.56 296 LEU A O 1
ATOM 2407 N N . ASP A 1 297 ? -32.586 10.229 -6.842 1.00 82.75 297 ASP A N 1
ATOM 2408 C CA . ASP A 1 297 ? -33.416 10.791 -7.905 1.00 82.75 297 ASP A CA 1
ATOM 2409 C C . ASP A 1 297 ? -32.995 12.233 -8.228 1.00 82.75 297 ASP A C 1
ATOM 2411 O O . ASP A 1 297 ? -32.791 12.554 -9.401 1.00 82.75 297 ASP A O 1
ATOM 2415 N N . GLU A 1 298 ? -32.734 13.064 -7.211 1.00 81.94 298 GLU A N 1
ATOM 2416 C CA . GLU A 1 298 ? -32.176 14.413 -7.397 1.00 81.94 298 GLU A CA 1
ATOM 2417 C C . GLU A 1 298 ? -30.806 14.377 -8.095 1.00 81.94 298 GLU A C 1
ATOM 2419 O O . GLU A 1 298 ? -30.566 15.103 -9.065 1.00 81.94 298 GLU A O 1
ATOM 2424 N N . ALA A 1 299 ? -29.899 13.492 -7.666 1.00 76.25 299 ALA A N 1
ATOM 2425 C CA . ALA A 1 299 ? -28.594 13.340 -8.307 1.00 76.25 299 ALA A CA 1
ATOM 2426 C C . ALA A 1 299 ? -28.728 12.892 -9.774 1.00 76.25 299 ALA A C 1
ATOM 2428 O O . ALA A 1 299 ? -28.031 13.413 -10.650 1.00 76.25 299 ALA A O 1
ATOM 2429 N N . ASN A 1 300 ? -29.653 11.973 -10.065 1.00 80.94 300 ASN A N 1
ATOM 2430 C CA . ASN A 1 300 ? -29.927 11.499 -11.421 1.00 80.94 300 ASN A CA 1
ATOM 2431 C C . ASN A 1 300 ? -30.527 12.586 -12.328 1.00 80.94 300 ASN A C 1
ATOM 2433 O O . ASN A 1 300 ? -30.317 12.536 -13.541 1.00 80.94 300 ASN A O 1
ATOM 2437 N N . GLU A 1 301 ? -31.227 13.577 -11.773 1.00 84.75 301 GLU A N 1
ATOM 2438 C CA . GLU A 1 301 ? -31.723 14.737 -12.522 1.00 84.75 301 GLU A CA 1
ATOM 2439 C C . GLU A 1 301 ? -30.625 15.791 -12.764 1.00 84.75 301 GLU A C 1
ATOM 2441 O O . GLU A 1 301 ? -30.556 16.401 -13.838 1.00 84.75 301 GLU A O 1
ATOM 2446 N N . ILE A 1 302 ? -29.710 15.971 -11.806 1.00 80.81 302 ILE A N 1
ATOM 2447 C CA . ILE A 1 302 ? -28.626 16.961 -11.890 1.00 80.81 302 ILE A CA 1
ATOM 2448 C C . ILE A 1 302 ? -27.498 16.503 -12.831 1.00 80.81 302 ILE A C 1
ATOM 2450 O O . ILE A 1 302 ? -26.967 17.315 -13.596 1.00 80.81 302 ILE A O 1
ATOM 2454 N N . VAL A 1 303 ? -27.131 15.217 -12.830 1.00 80.12 303 VAL A N 1
ATOM 2455 C CA . VAL A 1 303 ? -25.989 14.697 -13.613 1.00 80.12 303 VAL A CA 1
ATOM 2456 C C . VAL A 1 303 ? -26.104 14.986 -15.124 1.00 80.12 303 VAL A C 1
ATOM 2458 O O . VAL A 1 303 ? -25.131 15.482 -15.700 1.00 80.12 303 VAL A O 1
ATOM 2461 N N . PRO A 1 304 ? -27.254 14.775 -15.799 1.00 83.62 304 PRO A N 1
ATOM 2462 C CA . PRO A 1 304 ? -27.421 15.151 -17.203 1.00 83.62 304 PRO A CA 1
ATOM 2463 C C . PRO A 1 304 ? -27.276 16.656 -17.455 1.00 83.62 304 PRO A C 1
ATOM 2465 O O . PRO A 1 304 ? -26.757 17.043 -18.500 1.00 83.62 304 PRO A O 1
ATOM 2468 N N . ARG A 1 305 ? -27.700 17.510 -16.509 1.00 85.12 305 ARG A N 1
ATOM 2469 C CA . ARG A 1 305 ? -27.570 18.974 -16.627 1.00 85.12 305 ARG A CA 1
ATOM 2470 C C . ARG A 1 305 ? -26.101 19.388 -16.567 1.00 85.12 305 ARG A C 1
ATOM 2472 O O . ARG A 1 305 ? -25.664 20.164 -17.410 1.00 85.12 305 ARG A O 1
ATOM 2479 N N . ILE A 1 306 ? -25.332 18.810 -15.640 1.00 81.38 306 ILE A N 1
ATOM 2480 C CA . ILE A 1 306 ? -23.875 19.009 -15.550 1.00 81.38 306 ILE A CA 1
ATOM 2481 C C . ILE A 1 306 ? -23.190 18.544 -16.839 1.00 81.38 306 ILE A C 1
ATOM 2483 O O . ILE A 1 306 ? -22.304 19.223 -17.350 1.00 81.38 306 ILE A O 1
ATOM 2487 N N . ALA A 1 307 ? -23.624 17.413 -17.399 1.00 80.00 307 ALA A N 1
ATOM 2488 C CA . ALA A 1 307 ? -23.045 16.862 -18.619 1.00 80.00 307 ALA A CA 1
ATOM 2489 C C . ALA A 1 307 ? -23.250 17.742 -19.869 1.00 80.00 307 ALA A C 1
ATOM 2491 O O . ALA A 1 307 ? -22.489 17.613 -20.826 1.00 80.00 307 ALA A O 1
ATOM 2492 N N . MET A 1 308 ? -24.268 18.611 -19.869 1.00 84.88 308 MET A N 1
ATOM 2493 C CA . MET A 1 308 ? -24.573 19.543 -20.964 1.00 84.88 308 MET A CA 1
ATOM 2494 C C . MET A 1 308 ? -24.011 20.957 -20.748 1.00 84.88 308 MET A C 1
ATOM 2496 O O . MET A 1 308 ? -24.241 21.827 -21.584 1.00 84.88 308 MET A O 1
ATOM 2500 N N . ALA A 1 309 ? -23.309 21.215 -19.643 1.00 84.00 309 ALA A N 1
ATOM 2501 C CA . ALA A 1 309 ? -22.717 22.519 -19.375 1.00 84.00 309 ALA A CA 1
ATOM 2502 C C . ALA A 1 309 ? -21.467 22.735 -20.247 1.00 84.00 309 ALA A C 1
ATOM 2504 O O . ALA A 1 309 ? -20.445 22.071 -20.065 1.00 84.00 309 ALA A O 1
ATOM 2505 N N . ASP A 1 310 ? -21.536 23.694 -21.172 1.00 88.88 310 ASP A N 1
ATOM 2506 C CA . ASP A 1 310 ? -20.421 24.045 -22.064 1.00 88.88 310 ASP A CA 1
ATOM 2507 C C . ASP A 1 310 ? -19.439 25.034 -21.410 1.00 88.88 310 ASP A C 1
ATOM 2509 O O . ASP A 1 310 ? -18.336 25.272 -21.915 1.00 88.88 310 ASP A O 1
ATOM 2513 N N . SER A 1 311 ? -19.825 25.628 -20.278 1.00 88.81 311 SER A N 1
ATOM 2514 C CA . SER A 1 311 ? -19.033 26.628 -19.574 1.00 88.81 311 SER A CA 1
ATOM 2515 C C . SER A 1 311 ? -19.126 26.516 -18.052 1.00 88.81 311 SER A C 1
ATOM 2517 O O . SER A 1 311 ? -20.060 25.954 -17.485 1.00 88.81 311 SER A O 1
ATOM 2519 N N . PHE A 1 312 ? -18.144 27.105 -17.368 1.00 84.44 312 PHE A N 1
ATOM 2520 C CA . PHE A 1 312 ? -18.128 27.162 -15.905 1.00 84.44 312 PHE A CA 1
ATOM 2521 C C . PHE A 1 312 ? -19.294 27.986 -15.337 1.00 84.44 312 PHE A C 1
ATOM 2523 O O . PHE A 1 312 ? -19.862 27.614 -14.317 1.00 84.44 312 PHE A O 1
ATOM 2530 N N . SER A 1 313 ? -19.703 29.053 -16.030 1.00 87.69 313 SER A N 1
ATOM 2531 C CA . SER A 1 313 ? -20.886 29.842 -15.665 1.00 87.69 313 SER A CA 1
ATOM 2532 C C . SER A 1 313 ? -22.177 29.021 -15.693 1.00 87.69 313 SER A C 1
ATOM 2534 O O . SER A 1 313 ? -23.060 29.248 -14.868 1.00 87.69 313 SER A O 1
ATOM 2536 N N . ASP A 1 314 ? -22.284 28.039 -16.594 1.00 89.31 314 ASP A N 1
ATOM 2537 C CA . ASP A 1 314 ? -23.443 27.141 -16.627 1.00 89.31 314 ASP A CA 1
ATOM 2538 C C . ASP A 1 314 ? -23.448 26.213 -15.403 1.00 89.31 314 ASP A C 1
ATOM 2540 O O . ASP A 1 314 ? -24.501 25.974 -14.815 1.00 89.31 314 ASP A O 1
ATOM 2544 N N . LEU A 1 315 ? -22.272 25.742 -14.969 1.00 84.94 315 LEU A N 1
ATOM 2545 C CA . LEU A 1 315 ? -22.131 24.922 -13.760 1.00 84.94 315 LEU A CA 1
ATOM 2546 C C . LEU A 1 315 ? -22.495 25.696 -12.488 1.00 84.94 315 LEU A C 1
ATOM 2548 O O . LEU A 1 315 ? -23.220 25.157 -11.652 1.00 84.94 315 LEU A O 1
ATOM 2552 N N . GLU A 1 316 ? -22.044 26.948 -12.355 1.00 88.19 316 GLU A N 1
ATOM 2553 C CA . GLU A 1 316 ? -22.442 27.821 -11.239 1.00 88.19 316 GLU A CA 1
ATOM 2554 C C . GLU A 1 316 ? -23.962 28.025 -11.222 1.00 88.19 316 GLU A C 1
ATOM 2556 O O . GLU A 1 316 ? -24.599 27.837 -10.187 1.00 88.19 316 GLU A O 1
ATOM 2561 N N . SER A 1 317 ? -24.576 28.292 -12.381 1.00 89.25 317 SER A N 1
ATOM 2562 C CA . SER A 1 317 ? -26.032 28.442 -12.475 1.00 89.25 317 SER A CA 1
ATOM 2563 C C . SER A 1 317 ? -26.796 27.162 -12.115 1.00 89.25 317 SER A C 1
ATOM 2565 O O . SER A 1 317 ? -27.887 27.252 -11.547 1.00 89.25 317 SER A O 1
ATOM 2567 N N . ILE A 1 318 ? -26.278 25.979 -12.464 1.00 88.06 318 ILE A N 1
ATOM 2568 C CA . ILE A 1 318 ? -26.892 24.698 -12.087 1.00 88.06 318 ILE A CA 1
ATOM 2569 C C . ILE A 1 318 ? -26.814 24.516 -10.569 1.00 88.06 318 ILE A C 1
ATOM 2571 O O . ILE A 1 318 ? -27.835 24.197 -9.956 1.00 88.06 318 ILE A O 1
ATOM 2575 N N . ALA A 1 319 ? -25.645 24.771 -9.971 1.00 85.12 319 ALA A N 1
ATOM 2576 C CA . ALA A 1 319 ? -25.430 24.665 -8.530 1.00 85.12 319 ALA A CA 1
ATOM 2577 C C . ALA A 1 319 ? -26.350 25.614 -7.747 1.00 85.12 319 ALA A C 1
ATOM 2579 O O . ALA A 1 319 ? -27.043 25.171 -6.832 1.00 85.12 319 ALA A O 1
ATOM 2580 N N . ASP A 1 320 ? -26.443 26.879 -8.160 1.00 90.06 320 ASP A N 1
ATOM 2581 C CA . ASP A 1 320 ? -27.343 27.856 -7.542 1.00 90.06 320 ASP A CA 1
ATOM 2582 C C . ASP A 1 320 ? -28.815 27.428 -7.654 1.00 90.06 320 ASP A C 1
ATOM 2584 O O . ASP A 1 320 ? -29.583 27.597 -6.704 1.00 90.06 320 ASP A O 1
ATOM 2588 N N . SER A 1 321 ? -29.218 26.827 -8.784 1.00 87.00 321 SER A N 1
ATOM 2589 C CA . SER A 1 321 ? -30.586 26.316 -8.950 1.00 87.00 321 SER A CA 1
ATOM 2590 C C . SER A 1 321 ? -30.886 25.133 -8.026 1.00 87.00 321 SER A C 1
ATOM 2592 O O . SER A 1 321 ? -31.937 25.126 -7.393 1.00 87.00 321 SER A O 1
ATOM 2594 N N . ALA A 1 322 ? -29.942 24.199 -7.866 1.00 85.00 322 ALA A N 1
ATOM 2595 C CA . ALA A 1 322 ? -30.091 23.044 -6.982 1.00 85.00 322 ALA A CA 1
ATOM 2596 C C . ALA A 1 322 ? -30.141 23.463 -5.499 1.00 85.00 322 ALA A C 1
ATOM 2598 O O . ALA A 1 322 ? -30.939 22.949 -4.711 1.00 85.00 322 ALA A O 1
ATOM 2599 N N . VAL A 1 323 ? -29.346 24.466 -5.108 1.00 83.50 323 VAL A N 1
ATOM 2600 C CA . VAL A 1 323 ? -29.409 25.049 -3.757 1.00 83.50 323 VAL A CA 1
ATOM 2601 C C . VAL A 1 323 ? -30.745 25.769 -3.539 1.00 83.50 323 VAL A C 1
ATOM 2603 O O . VAL A 1 323 ? -31.362 25.628 -2.484 1.00 83.50 323 VAL A O 1
ATOM 2606 N N . ALA A 1 324 ? -31.240 26.507 -4.535 1.00 85.31 324 ALA A N 1
ATOM 2607 C CA . ALA A 1 324 ? -32.533 27.181 -4.442 1.00 85.31 324 ALA A CA 1
ATOM 2608 C C . ALA A 1 324 ? -33.724 26.203 -4.398 1.00 85.31 324 ALA A C 1
ATOM 2610 O O . ALA A 1 324 ? -34.717 26.494 -3.728 1.00 85.31 324 ALA A O 1
ATOM 2611 N N . GLU A 1 325 ? -33.643 25.068 -5.096 1.00 82.12 325 GLU A N 1
ATOM 2612 C CA . GLU A 1 325 ? -34.647 23.997 -5.068 1.00 82.12 325 GLU A CA 1
ATOM 2613 C C . GLU A 1 325 ? -34.655 23.271 -3.718 1.00 82.12 325 GLU A C 1
ATOM 2615 O O . GLU A 1 325 ? -35.720 23.157 -3.109 1.00 82.12 325 GLU A O 1
ATOM 2620 N N . SER A 1 326 ? -33.484 22.906 -3.181 1.00 75.62 326 SER A N 1
ATOM 2621 C CA . SER A 1 326 ? -33.396 22.267 -1.856 1.00 75.62 326 SER A CA 1
ATOM 2622 C C . SER A 1 326 ? -33.871 23.179 -0.717 1.00 75.62 326 SER A C 1
ATOM 2624 O O . SER A 1 326 ? -34.475 22.706 0.242 1.00 75.62 326 SER A O 1
ATOM 2626 N N . ALA A 1 327 ? -33.704 24.503 -0.837 1.00 78.50 327 ALA A N 1
ATOM 2627 C CA . ALA A 1 327 ? -34.218 25.465 0.141 1.00 78.50 327 ALA A CA 1
ATOM 2628 C C . ALA A 1 327 ? -35.755 25.628 0.126 1.00 78.50 327 ALA A C 1
ATOM 2630 O O . ALA A 1 327 ? -36.310 26.230 1.046 1.00 78.50 327 ALA A O 1
ATOM 2631 N N . ARG A 1 328 ? -36.460 25.141 -0.909 1.00 70.50 328 ARG A N 1
ATOM 2632 C CA . ARG A 1 328 ? -37.927 25.268 -1.033 1.00 70.50 328 ARG A CA 1
ATOM 2633 C C . ARG A 1 328 ? -38.716 24.111 -0.415 1.00 70.50 328 ARG A C 1
ATOM 2635 O O . ARG A 1 328 ? -39.943 24.198 -0.368 1.00 70.50 328 ARG A O 1
ATOM 2642 N N . ALA A 1 329 ? -38.057 23.072 0.092 1.00 56.06 329 ALA A N 1
ATOM 2643 C CA . ALA A 1 329 ? -38.693 21.977 0.821 1.00 56.06 329 ALA A CA 1
ATOM 2644 C C . ALA A 1 329 ? -38.196 21.951 2.281 1.00 56.06 329 ALA A C 1
ATOM 2646 O O . ALA A 1 329 ? -37.012 22.197 2.499 1.00 56.06 329 ALA A O 1
ATOM 2647 N N . PRO A 1 330 ? -39.023 21.647 3.305 1.00 53.56 330 PRO A N 1
ATOM 2648 C CA . PRO A 1 330 ? -40.439 21.295 3.308 1.00 53.56 330 PRO A CA 1
ATOM 2649 C C . PRO A 1 330 ? -41.328 22.400 3.906 1.00 53.56 330 PRO A C 1
ATOM 2651 O O . PRO A 1 330 ? -41.045 22.973 4.960 1.00 53.56 330 PRO A O 1
ATOM 2654 N N . GLY A 1 331 ? -42.450 22.639 3.226 1.00 57.38 331 GLY A N 1
ATOM 2655 C CA . GLY A 1 331 ? -43.552 23.454 3.714 1.00 57.38 331 GLY A CA 1
ATOM 2656 C C . GLY A 1 331 ? -44.089 22.955 5.053 1.00 57.38 331 GLY A C 1
ATOM 2657 O O . GLY A 1 331 ? -44.173 21.756 5.319 1.00 57.38 331 GLY A O 1
ATOM 2658 N N . GLU A 1 332 ? -44.429 23.937 5.875 1.00 52.75 332 GLU A N 1
ATOM 2659 C CA . GLU A 1 332 ? -45.026 23.829 7.194 1.00 52.75 332 GLU A CA 1
ATOM 2660 C C . GLU A 1 332 ? -46.174 22.813 7.205 1.00 52.75 332 GLU A C 1
ATOM 2662 O O . GLU A 1 332 ? -47.137 22.914 6.441 1.00 52.75 332 GLU A O 1
ATOM 2667 N N . LEU A 1 333 ? -46.071 21.833 8.106 1.00 53.00 333 LEU A N 1
ATOM 2668 C CA . LEU A 1 333 ? -47.226 21.091 8.591 1.00 53.00 333 LEU A CA 1
ATOM 2669 C C . LEU A 1 333 ? -48.206 22.118 9.164 1.00 53.00 333 LEU A C 1
ATOM 2671 O O . LEU A 1 333 ? -47.973 22.692 10.226 1.00 53.00 333 LEU A O 1
ATOM 2675 N N . VAL A 1 334 ? -49.260 22.384 8.399 1.00 51.97 334 VAL A N 1
ATOM 2676 C CA . VAL A 1 334 ? -50.394 23.204 8.809 1.00 51.97 334 VAL A CA 1
ATOM 2677 C C . VAL A 1 334 ? -51.108 22.488 9.957 1.00 51.97 334 VAL A C 1
ATOM 2679 O O . VAL A 1 334 ? -51.737 21.459 9.728 1.00 51.97 334 VAL A O 1
ATOM 2682 N N . GLU A 1 335 ? -50.933 23.083 11.141 1.00 55.28 335 GLU A N 1
ATOM 2683 C CA . GLU A 1 335 ? -51.718 23.059 12.396 1.00 55.28 335 GLU A CA 1
ATOM 2684 C C . GLU A 1 335 ? -52.136 21.725 13.039 1.00 55.28 335 GLU A C 1
ATOM 2686 O O . GLU A 1 335 ? -52.945 20.959 12.467 1.00 55.28 335 GLU A O 1
#

Foldseek 3Di:
DDDDPPDPPPPPFPPPPPPCLDDDPPVVCVPVVNLDLCPVPPPPDDDDFFDKAQDDSPSVLSVQFPDKGFDWFKIFRFHPDPVAFQPVLLLVLLLVLVCLLVVDPVVVPDDDDRRTQKIKGFAPQWTDPPDRQDIAGVPNVFDWGWIWGDLALFKIWIWTAGPNDIAGGIMMGGRDPPDPSPPPPPPPPPPQPLSLLRSLSSNQVNQQRDDPPDVPPPLPDQWHWDCFPVVNHIFIWGQDPVVLFIWTWDARNVNRDTDTHDDPRRRPPQEDQRPVNCVSVVHDHDDDPPPPVVVVVVCVVLVVQVVPDPDPVSVVVSVVVSVVVVVPDDDDPDD

Solvent-accessible surface area (backbone atoms only — not comparable to full-atom values): 20150 Å² total; per-residue (Å²): 143,85,87,86,89,84,83,83,82,79,78,70,78,78,77,72,87,60,88,68,70,72,83,73,71,57,72,86,61,58,43,61,76,75,51,58,57,80,66,64,66,54,90,88,58,85,77,78,82,62,68,78,30,84,56,74,83,63,51,76,60,56,73,57,38,74,44,70,48,62,61,62,36,37,22,29,30,22,35,82,64,81,92,61,75,48,49,70,66,36,57,50,48,53,52,53,51,53,47,64,72,64,74,48,81,76,60,81,73,78,72,82,58,81,46,37,43,32,45,17,40,28,29,89,68,25,25,32,43,91,44,54,74,43,50,38,54,69,60,77,82,69,83,57,50,66,36,25,34,59,48,36,96,41,27,35,38,25,31,38,37,45,96,94,42,80,40,56,24,26,40,26,37,49,35,51,78,80,48,87,77,59,59,70,52,88,82,54,63,85,81,61,60,59,68,59,33,42,49,51,43,47,53,54,58,57,42,35,55,50,56,85,85,48,90,83,60,62,43,77,51,68,58,44,24,41,79,34,82,86,77,73,41,74,40,30,34,32,71,38,78,93,77,73,41,43,23,38,56,44,76,34,62,86,79,55,45,74,46,77,43,83,37,88,63,69,51,62,60,78,55,36,70,35,50,47,54,11,64,77,69,72,37,56,67,56,70,70,82,75,75,53,67,67,59,51,53,51,48,64,61,47,51,63,56,59,74,68,45,91,46,71,70,48,48,53,53,50,52,54,48,54,53,55,54,59,71,69,59,82,76,77,83,81,127

Nearest PDB structures (foldseek):
  5bp3-assembly2_B  TM=5.654E-01  e=3.834E+00  Mycolicibacterium smegmatis MC2 155
  4mve-assembly2_B  TM=3.632E-01  e=3.617E+00  Thermomonospora curvata DSM 43183
  6czg-assembly2_B  TM=3.664E-01  e=5.131E+00  synthetic construct
  4gzv-assembly2_H  TM=3.060E-01  e=1.906E+00  Bacteroides ovatus ATCC 8483
  9hmf-assembly1_D  TM=2.309E-01  e=2.865E+00  Campylobacter jejuni

Sequence (335 aa):
MFANIFCLNALRNRSSTTDALPYEPPVELSNKASQTQIIMINAEKPHEEHPVLGYPRFWPILKTATRWMAHEIVGFNCTENPMAPVPAEDYKLGHELIHFVLKDDSLRGYVIPMNAITVSVAAENFLAGGDSFNFEPIDQEAKGFLTYHLISDRVQATYFNYNGLTYLAGICYLMRSITDEIICDINRPRSFNHIEICRKAFELTWLERRRFPCDDVTHTQESYGVDCHRLRRRVLVGFDETHQKIVHLNFNNRTGEVWKEFCSKCNKMESTTSIFFALKLRLPLVLPPQIPDEILDEANEIVPRIAMADSFSDLESIADSAVAESARAPGELVE

Mean predicted aligned error: 17.74 Å